Protein AF-A0AA36IMS5-F1 (afdb_monomer_lite)

Structure (mmCIF, N/CA/C/O backbone):
data_AF-A0AA36IMS5-F1
#
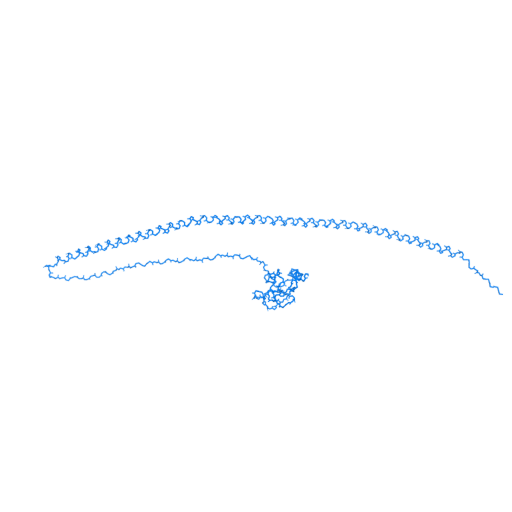_entry.id   AF-A0AA36IMS5-F1
#
loop_
_atom_site.group_PDB
_atom_site.id
_atom_site.type_symbol
_atom_site.label_atom_id
_atom_site.label_alt_id
_atom_site.label_comp_id
_atom_site.label_asym_id
_atom_site.label_entity_id
_atom_site.label_seq_id
_atom_site.pdbx_PDB_ins_code
_atom_site.Cartn_x
_atom_site.Cartn_y
_atom_site.Cartn_z
_atom_site.occupancy
_atom_site.B_iso_or_equiv
_atom_site.auth_seq_id
_atom_site.auth_comp_id
_atom_site.auth_asym_id
_atom_site.auth_atom_id
_atom_site.pdbx_PDB_model_num
ATOM 1 N N . MET A 1 1 ? 48.377 8.677 -103.013 1.00 45.38 1 MET A N 1
ATOM 2 C CA . MET A 1 1 ? 47.674 8.894 -101.730 1.00 45.38 1 MET A CA 1
ATOM 3 C C . MET A 1 1 ? 48.263 7.929 -100.717 1.00 45.38 1 MET A C 1
ATOM 5 O O . MET A 1 1 ? 48.025 6.738 -100.838 1.00 45.38 1 MET A O 1
ATOM 9 N N . VAL A 1 2 ? 49.101 8.415 -99.800 1.00 41.41 2 VAL A N 1
ATOM 10 C CA . VAL A 1 2 ? 49.735 7.596 -98.754 1.00 41.41 2 VAL A CA 1
ATOM 11 C C . VAL A 1 2 ? 49.083 7.984 -97.433 1.00 41.41 2 VAL A C 1
ATOM 13 O O . VAL A 1 2 ? 49.212 9.126 -96.998 1.00 41.41 2 VAL A O 1
ATOM 16 N N . TRP A 1 3 ? 48.330 7.063 -96.837 1.00 53.56 3 TRP A N 1
ATOM 17 C CA . TRP A 1 3 ? 47.729 7.241 -95.518 1.00 53.56 3 TRP A CA 1
ATOM 18 C C . TRP A 1 3 ? 48.786 6.901 -94.468 1.00 53.56 3 TRP A C 1
ATOM 20 O O . TRP A 1 3 ? 49.112 5.737 -94.247 1.00 53.56 3 TRP A O 1
ATOM 30 N N . ALA A 1 4 ? 49.365 7.929 -93.849 1.00 53.00 4 ALA A N 1
ATOM 31 C CA . ALA A 1 4 ? 50.242 7.764 -92.700 1.00 53.00 4 ALA A CA 1
ATOM 32 C C . ALA A 1 4 ? 49.389 7.379 -91.481 1.00 53.00 4 ALA A C 1
ATOM 34 O O . ALA A 1 4 ? 48.813 8.236 -90.812 1.00 53.00 4 ALA A O 1
ATOM 35 N N . HIS A 1 5 ? 49.291 6.080 -91.200 1.00 56.28 5 HIS A N 1
ATOM 36 C CA . HIS A 1 5 ? 48.736 5.590 -89.943 1.00 56.28 5 HIS A CA 1
ATOM 37 C C . HIS A 1 5 ? 49.689 5.966 -88.805 1.00 56.28 5 HIS A C 1
ATOM 39 O O . HIS A 1 5 ? 50.688 5.298 -88.545 1.00 56.28 5 HIS A O 1
ATOM 45 N N . ARG A 1 6 ? 49.387 7.079 -88.135 1.00 60.81 6 ARG A N 1
ATOM 46 C CA . ARG A 1 6 ? 49.999 7.450 -86.862 1.00 60.81 6 ARG A CA 1
ATOM 47 C C . ARG A 1 6 ? 49.493 6.457 -85.813 1.00 60.81 6 ARG A C 1
ATOM 49 O O . ARG A 1 6 ? 48.388 6.615 -85.306 1.00 60.81 6 ARG A O 1
ATOM 56 N N . VAL A 1 7 ? 50.279 5.419 -85.536 1.00 61.88 7 VAL A N 1
ATOM 57 C CA . VAL A 1 7 ? 50.055 4.520 -84.397 1.00 61.88 7 VAL A CA 1
ATOM 58 C C . VAL A 1 7 ? 50.138 5.381 -83.129 1.00 61.88 7 VAL A C 1
ATOM 60 O O . VAL A 1 7 ? 51.176 6.014 -82.913 1.00 61.88 7 VAL A O 1
ATOM 63 N N . PRO A 1 8 ? 49.064 5.492 -82.327 1.00 60.41 8 PRO A N 1
ATOM 64 C CA . PRO A 1 8 ? 49.140 6.153 -81.032 1.00 60.41 8 PRO A CA 1
ATOM 65 C C . PRO A 1 8 ? 50.201 5.433 -80.199 1.00 60.41 8 PRO A C 1
ATOM 67 O O . PRO A 1 8 ? 50.172 4.207 -80.104 1.00 60.41 8 PRO A O 1
ATOM 70 N N . ARG A 1 9 ? 51.163 6.172 -79.636 1.00 57.53 9 ARG A N 1
ATOM 71 C CA . ARG A 1 9 ? 52.108 5.610 -78.665 1.00 57.53 9 ARG A CA 1
ATOM 72 C C . ARG A 1 9 ? 51.292 5.119 -77.469 1.00 57.53 9 ARG A C 1
ATOM 74 O O . ARG A 1 9 ? 50.772 5.933 -76.716 1.00 57.53 9 ARG A O 1
ATOM 81 N N . ALA A 1 10 ? 51.129 3.804 -77.358 1.00 61.62 10 ALA A N 1
ATOM 82 C CA . ALA A 1 10 ? 50.339 3.167 -76.308 1.00 61.62 10 ALA A CA 1
ATOM 83 C C . ALA A 1 10 ? 50.952 3.363 -74.906 1.00 61.62 10 ALA A C 1
ATOM 85 O O . ALA A 1 10 ? 50.230 3.298 -73.918 1.00 61.62 10 ALA A O 1
ATOM 86 N N . ASP A 1 11 ? 52.243 3.695 -74.826 1.00 61.03 11 ASP A N 1
ATOM 87 C CA . ASP A 1 11 ? 52.987 3.708 -73.564 1.00 61.03 11 ASP A CA 1
ATOM 88 C C . ASP A 1 11 ? 52.652 4.888 -72.623 1.00 61.03 11 ASP A C 1
ATOM 90 O O . ASP A 1 11 ? 52.834 4.767 -71.419 1.00 61.03 11 ASP A O 1
ATOM 94 N N . GLU A 1 12 ? 52.101 6.014 -73.100 1.00 64.12 12 GLU A N 1
ATOM 95 C CA . GLU A 1 12 ? 51.786 7.167 -72.219 1.00 64.12 12 GLU A CA 1
ATOM 96 C C . GLU A 1 12 ? 50.437 7.029 -71.472 1.00 64.12 12 GLU A C 1
ATOM 98 O O . GLU A 1 12 ? 50.182 7.725 -70.484 1.00 64.12 12 GLU A O 1
ATOM 103 N N . SER A 1 13 ? 49.553 6.126 -71.911 1.00 78.31 13 SER A N 1
ATOM 104 C CA . SER A 1 13 ? 48.224 5.948 -71.300 1.00 7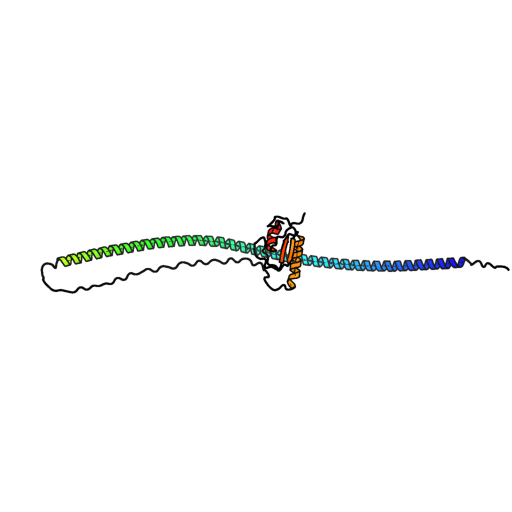8.31 13 SER A CA 1
ATOM 105 C C . SER A 1 13 ? 48.243 5.057 -70.056 1.00 78.31 13 SER A C 1
ATOM 107 O O . SER A 1 13 ? 47.358 5.181 -69.206 1.00 78.31 13 SER A O 1
ATOM 109 N N . ASP A 1 14 ? 49.216 4.156 -69.944 1.00 85.12 14 ASP A N 1
ATOM 110 C CA . ASP A 1 14 ? 49.266 3.189 -68.847 1.00 85.12 14 ASP A CA 1
ATOM 111 C C . ASP A 1 14 ? 49.891 3.795 -67.582 1.00 85.12 14 ASP A C 1
ATOM 113 O O . ASP A 1 14 ? 49.371 3.581 -66.483 1.00 85.12 14 ASP A O 1
ATOM 117 N N . ASP A 1 15 ? 50.901 4.660 -67.724 1.00 88.38 15 ASP A N 1
ATOM 118 C CA . ASP A 1 15 ? 51.523 5.374 -66.597 1.00 88.38 15 ASP A CA 1
ATOM 119 C C . ASP A 1 15 ? 50.547 6.334 -65.902 1.00 88.38 15 ASP A C 1
ATO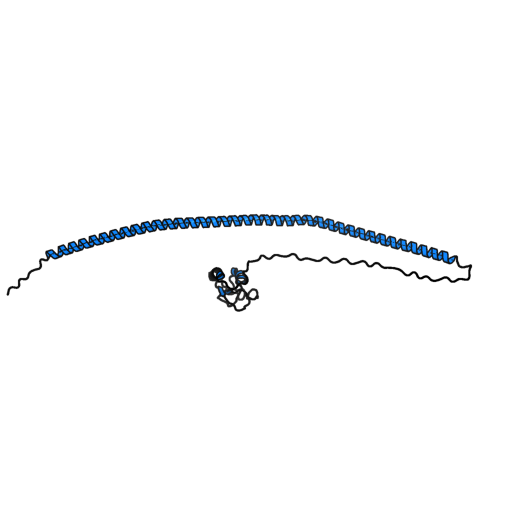M 121 O O . ASP A 1 15 ? 50.473 6.401 -64.671 1.00 88.38 15 ASP A O 1
ATOM 125 N N . THR A 1 16 ? 49.732 7.053 -66.680 1.00 89.94 16 THR A N 1
ATOM 126 C CA . THR A 1 16 ? 48.711 7.962 -66.133 1.00 89.94 16 THR A CA 1
ATOM 127 C C . THR A 1 16 ? 47.606 7.200 -65.402 1.00 89.94 16 THR A C 1
ATOM 129 O O . THR A 1 16 ? 47.167 7.619 -64.327 1.00 89.94 16 THR A O 1
ATOM 132 N N . ARG A 1 17 ? 47.199 6.037 -65.926 1.00 92.19 17 ARG A N 1
ATOM 133 C CA . ARG A 1 17 ? 46.219 5.154 -65.283 1.00 92.19 17 ARG A CA 1
ATOM 134 C C . ARG A 1 17 ? 46.760 4.549 -63.990 1.00 92.19 17 ARG A C 1
ATOM 136 O O . ARG A 1 17 ? 46.031 4.502 -62.999 1.00 92.19 17 ARG A O 1
ATOM 143 N N . PHE A 1 18 ? 48.019 4.114 -63.981 1.00 94.44 18 PHE A N 1
ATOM 144 C CA . PHE A 1 18 ? 48.670 3.598 -62.780 1.00 94.44 18 PHE A CA 1
ATOM 145 C C . PHE A 1 18 ? 48.787 4.680 -61.702 1.00 94.44 18 PHE A C 1
ATOM 147 O O . PHE A 1 18 ? 48.426 4.441 -60.548 1.00 94.44 18 PHE A O 1
ATOM 154 N N . HIS A 1 19 ? 49.198 5.897 -62.073 1.00 94.81 19 HIS A N 1
ATOM 155 C CA . HIS A 1 19 ? 49.284 7.000 -61.121 1.00 94.81 19 HIS A CA 1
ATOM 156 C C . HIS A 1 19 ? 47.913 7.357 -60.527 1.00 94.81 19 HIS A C 1
ATOM 158 O O . HIS A 1 19 ? 47.805 7.519 -59.308 1.00 94.81 19 HIS A O 1
ATOM 164 N N . ALA A 1 20 ? 46.862 7.420 -61.351 1.00 95.62 20 ALA A N 1
ATOM 165 C CA . ALA A 1 20 ? 45.499 7.672 -60.886 1.00 95.62 20 ALA A CA 1
ATOM 166 C C . ALA A 1 20 ? 44.995 6.570 -59.936 1.00 95.62 20 ALA A C 1
ATOM 168 O O . ALA A 1 20 ? 44.395 6.871 -58.904 1.00 95.62 20 ALA A O 1
ATOM 169 N N . ALA A 1 21 ? 45.283 5.298 -60.237 1.00 96.44 21 ALA A N 1
ATOM 170 C CA . ALA A 1 21 ? 44.950 4.182 -59.354 1.00 96.44 21 ALA A CA 1
ATOM 171 C C . ALA A 1 21 ? 45.703 4.263 -58.013 1.00 96.44 21 ALA A C 1
ATOM 173 O O . ALA A 1 21 ? 45.102 4.055 -56.960 1.00 96.44 21 ALA A O 1
ATOM 174 N N . SER A 1 22 ? 46.990 4.629 -58.032 1.00 97.12 22 SER A N 1
ATOM 175 C CA . SER A 1 22 ? 47.784 4.832 -56.813 1.00 97.12 22 SER A CA 1
ATOM 176 C C . SER A 1 22 ? 47.221 5.964 -55.950 1.00 97.12 22 SER A C 1
ATOM 178 O O . SER A 1 22 ? 47.052 5.790 -54.746 1.00 97.12 22 SER A O 1
ATOM 180 N N . GLN A 1 23 ? 46.862 7.100 -56.557 1.00 97.62 23 GLN A N 1
ATOM 181 C CA . GLN A 1 23 ? 46.240 8.220 -55.842 1.00 97.62 23 GLN A CA 1
ATOM 182 C C . GLN A 1 23 ? 44.886 7.833 -55.235 1.00 97.62 23 GLN A C 1
ATOM 184 O O . GLN A 1 23 ? 44.593 8.210 -54.103 1.00 97.62 23 GLN A O 1
ATOM 189 N N . HIS A 1 24 ? 44.071 7.056 -55.957 1.00 97.25 24 HIS A N 1
ATOM 190 C CA . HIS A 1 24 ? 42.798 6.561 -55.437 1.00 97.25 24 HIS A CA 1
ATOM 191 C C . HIS A 1 24 ? 42.998 5.667 -54.208 1.00 97.25 24 HIS A C 1
ATOM 193 O O . HIS A 1 24 ? 42.316 5.856 -53.206 1.00 97.25 24 HIS A O 1
ATOM 199 N N . LEU A 1 25 ? 43.953 4.731 -54.250 1.00 98.00 25 LEU A N 1
ATOM 200 C CA . LEU A 1 25 ? 44.263 3.862 -53.110 1.00 98.00 25 LEU A CA 1
ATOM 201 C C . LEU A 1 25 ? 44.803 4.646 -51.906 1.00 98.00 25 LEU A C 1
ATOM 203 O O . LEU A 1 25 ? 44.473 4.329 -50.764 1.00 98.00 25 LEU A O 1
ATOM 207 N N . GLU A 1 26 ? 45.616 5.678 -52.134 1.00 98.12 26 GLU A N 1
ATOM 208 C CA . GLU A 1 26 ? 46.099 6.559 -51.064 1.00 98.12 26 GLU A CA 1
ATOM 209 C C . GLU A 1 26 ? 44.968 7.369 -50.424 1.00 98.12 26 GLU A C 1
ATOM 211 O O . GLU A 1 26 ? 44.910 7.492 -49.197 1.00 98.12 26 GLU A O 1
ATOM 216 N N . GLU A 1 27 ? 44.052 7.895 -51.235 1.00 98.25 27 GLU A N 1
ATOM 217 C CA . GLU A 1 27 ? 42.874 8.618 -50.760 1.00 98.25 27 GLU A CA 1
ATOM 218 C C . GLU A 1 27 ? 41.908 7.688 -50.015 1.00 98.25 27 GLU A C 1
ATOM 220 O O . GLU A 1 27 ? 41.426 8.029 -48.936 1.00 98.25 27 GLU A O 1
ATOM 225 N N . GLU A 1 28 ? 41.675 6.479 -50.522 1.00 98.06 28 GLU A N 1
ATOM 226 C CA . GLU A 1 28 ? 40.864 5.464 -49.850 1.00 98.06 28 GLU A CA 1
ATOM 227 C C . GLU A 1 28 ? 41.483 5.055 -48.508 1.00 98.06 28 GLU A C 1
ATOM 229 O O . GLU A 1 28 ? 40.803 5.049 -47.481 1.00 98.06 28 GLU A O 1
ATOM 234 N N . ARG A 1 29 ? 42.802 4.829 -48.468 1.00 98.38 29 ARG A N 1
ATOM 235 C CA . ARG A 1 29 ? 43.535 4.589 -47.219 1.00 98.38 29 ARG A CA 1
ATOM 236 C C . ARG A 1 29 ? 43.377 5.754 -46.242 1.00 98.38 29 ARG A C 1
ATOM 238 O O . ARG A 1 29 ? 43.194 5.517 -45.049 1.00 98.38 29 ARG A O 1
ATOM 245 N N . ARG A 1 30 ? 43.440 7.003 -46.717 1.00 98.56 30 ARG A N 1
ATOM 246 C CA . ARG A 1 30 ? 43.241 8.196 -45.880 1.00 98.56 30 ARG A CA 1
ATOM 247 C C . ARG A 1 30 ? 41.834 8.225 -45.283 1.00 98.56 30 ARG A C 1
ATOM 249 O O . ARG A 1 30 ? 41.709 8.449 -44.083 1.00 98.56 30 ARG A O 1
ATOM 256 N N . ARG A 1 31 ? 40.800 7.946 -46.081 1.00 98.44 31 ARG A N 1
ATOM 257 C CA . ARG A 1 31 ? 39.406 7.869 -45.611 1.00 98.44 31 ARG A CA 1
ATOM 258 C C . ARG A 1 31 ? 39.227 6.791 -44.551 1.00 98.44 31 ARG A C 1
ATOM 260 O O . ARG A 1 31 ? 38.706 7.079 -43.482 1.00 98.44 31 ARG A O 1
ATOM 267 N N . LEU A 1 32 ? 39.757 5.591 -44.793 1.00 98.25 32 LEU A N 1
ATOM 268 C CA . LEU A 1 32 ? 39.680 4.490 -43.832 1.00 98.25 32 LEU A CA 1
ATOM 269 C C . LEU A 1 32 ? 40.376 4.814 -42.503 1.00 98.25 32 LEU A C 1
ATOM 271 O O . LEU A 1 32 ? 39.885 4.415 -41.450 1.00 98.25 32 LEU A O 1
ATOM 275 N N . LEU A 1 33 ? 41.495 5.547 -42.524 1.00 98.44 33 LEU A N 1
ATOM 276 C CA . LEU A 1 33 ? 42.166 5.994 -41.299 1.00 98.44 33 LEU A CA 1
ATOM 277 C C . LEU A 1 33 ? 41.333 7.021 -40.522 1.00 98.44 33 LEU A C 1
ATOM 279 O O . LEU A 1 33 ? 41.241 6.915 -39.299 1.00 98.44 33 LEU A O 1
ATOM 283 N N . VAL A 1 34 ? 40.708 7.979 -41.213 1.00 98.38 34 VAL A N 1
ATOM 284 C CA . VAL A 1 34 ? 39.803 8.959 -40.588 1.00 98.38 34 VAL A CA 1
ATOM 285 C C . VAL A 1 34 ? 38.592 8.256 -39.976 1.00 98.38 34 VAL A C 1
ATOM 287 O O . VAL A 1 34 ? 38.274 8.502 -38.815 1.00 98.38 34 VAL A O 1
ATOM 290 N N . ASP A 1 35 ? 37.972 7.327 -40.702 1.00 98.25 35 ASP A N 1
ATOM 291 C CA . ASP A 1 35 ? 36.827 6.557 -40.212 1.00 98.25 35 ASP A CA 1
ATOM 292 C C . ASP A 1 35 ? 37.203 5.674 -39.016 1.00 98.25 35 ASP A C 1
ATOM 294 O O . ASP A 1 35 ? 36.449 5.579 -38.046 1.00 98.25 35 ASP A O 1
ATOM 298 N N . ALA A 1 36 ? 38.378 5.036 -39.048 1.00 98.25 36 ALA A N 1
ATOM 299 C CA . ALA A 1 36 ? 38.880 4.245 -37.928 1.00 98.25 36 ALA A CA 1
ATOM 300 C C . ALA A 1 36 ? 39.110 5.114 -36.682 1.00 98.25 36 ALA A C 1
ATOM 302 O O . ALA A 1 36 ? 38.724 4.724 -35.580 1.00 98.25 36 ALA A O 1
ATOM 303 N N . GLN A 1 37 ? 39.682 6.308 -36.853 1.00 98.62 37 GLN A N 1
ATOM 304 C CA . GLN A 1 37 ? 39.883 7.258 -35.762 1.00 98.62 37 GLN A CA 1
ATOM 305 C C . GLN A 1 37 ? 38.550 7.783 -35.209 1.00 98.62 37 GLN A C 1
ATOM 307 O O . GLN A 1 37 ? 38.387 7.854 -33.991 1.00 98.62 37 GLN A O 1
ATOM 312 N N . ALA A 1 38 ? 37.585 8.106 -36.074 1.00 98.44 38 ALA A N 1
ATOM 313 C CA . ALA A 1 38 ? 36.252 8.542 -35.665 1.00 98.44 38 ALA A CA 1
ATOM 314 C C . ALA A 1 38 ? 35.537 7.457 -34.844 1.00 98.44 38 ALA A C 1
ATOM 316 O O . ALA A 1 38 ? 35.032 7.737 -33.759 1.00 98.44 38 ALA A O 1
ATOM 317 N N . LYS A 1 39 ? 35.591 6.196 -35.294 1.00 98.25 39 LYS A N 1
ATOM 318 C CA . LYS A 1 39 ? 35.047 5.049 -34.548 1.00 98.25 39 LYS A CA 1
ATOM 319 C C . LYS A 1 39 ? 35.743 4.840 -33.206 1.00 98.25 39 LYS A C 1
ATOM 321 O O . LYS A 1 39 ? 35.084 4.537 -32.217 1.00 98.25 39 LYS A O 1
ATOM 326 N N . GLN A 1 40 ? 37.062 5.025 -33.141 1.00 98.56 40 GLN A N 1
ATOM 327 C CA . GLN A 1 40 ? 37.799 4.939 -31.879 1.00 98.56 40 GLN A CA 1
ATOM 328 C C . GLN A 1 40 ? 37.364 6.040 -30.895 1.00 98.56 40 GLN A C 1
ATOM 330 O O . GLN A 1 40 ? 37.204 5.782 -29.701 1.00 98.56 40 GLN A O 1
ATOM 335 N N . GLN A 1 41 ? 37.132 7.262 -31.381 1.00 98.56 41 GLN A N 1
ATOM 336 C CA . GLN A 1 41 ? 36.619 8.361 -30.559 1.00 98.56 41 GLN A CA 1
ATOM 337 C C . GLN A 1 41 ? 35.196 8.083 -30.070 1.00 98.56 41 GLN A C 1
ATOM 339 O O . GLN A 1 41 ? 34.925 8.234 -28.882 1.00 98.56 41 GLN A O 1
ATOM 344 N N . GLU A 1 42 ? 34.314 7.599 -30.943 1.00 98.31 42 GLU A N 1
ATOM 345 C CA . GLU A 1 42 ? 32.965 7.181 -30.561 1.00 98.31 42 GLU A CA 1
ATOM 346 C C . GLU A 1 42 ? 32.996 6.072 -29.500 1.00 98.31 42 GLU A C 1
ATOM 348 O O . GLU A 1 42 ? 32.314 6.173 -28.481 1.00 98.31 42 GLU A O 1
ATOM 353 N N . GLN A 1 43 ? 33.855 5.062 -29.668 1.00 98.25 43 GLN A N 1
ATOM 354 C CA . GLN A 1 43 ? 34.011 3.987 -28.691 1.00 98.25 43 GLN A CA 1
ATOM 355 C C . GLN A 1 43 ? 34.436 4.528 -27.319 1.00 98.25 43 GLN A C 1
ATOM 357 O O . GLN A 1 43 ? 33.835 4.181 -26.303 1.00 98.25 43 GLN A O 1
ATOM 362 N N . THR A 1 44 ? 35.439 5.409 -27.274 1.00 98.38 44 THR A N 1
ATOM 363 C CA . THR A 1 44 ? 35.886 6.019 -26.009 1.00 98.38 44 THR A CA 1
ATOM 364 C C . THR A 1 44 ? 34.812 6.900 -25.368 1.00 98.38 44 THR A C 1
ATOM 366 O O . THR A 1 44 ? 34.656 6.875 -24.146 1.00 98.38 44 THR A O 1
ATOM 369 N N . ALA A 1 45 ? 34.020 7.623 -26.165 1.00 98.44 45 ALA A N 1
ATOM 370 C CA . ALA A 1 45 ? 32.878 8.391 -25.674 1.00 98.44 45 ALA A CA 1
ATOM 371 C C . ALA A 1 45 ? 31.795 7.481 -25.066 1.00 98.44 45 ALA A C 1
ATOM 373 O O . ALA A 1 45 ? 31.332 7.730 -23.950 1.00 98.44 45 ALA A O 1
ATOM 374 N N . LEU A 1 46 ? 31.446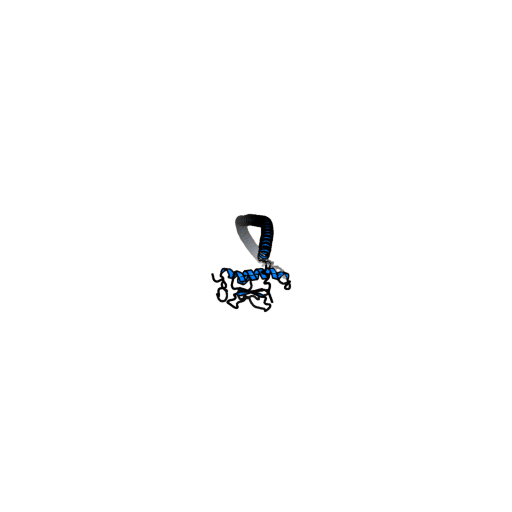 6.385 -25.747 1.00 98.44 46 LEU A N 1
ATOM 375 C CA . LEU A 1 46 ? 30.488 5.397 -25.247 1.00 98.44 46 LEU A CA 1
ATOM 376 C C . LEU A 1 46 ? 30.987 4.710 -23.969 1.00 98.44 46 LEU A C 1
ATOM 378 O O . LEU A 1 46 ? 30.209 4.499 -23.042 1.00 98.44 46 LEU A O 1
ATOM 382 N N . GLU A 1 47 ? 32.281 4.402 -23.865 1.00 98.44 47 GLU A N 1
ATOM 383 C CA . GLU A 1 47 ? 32.866 3.829 -22.648 1.00 98.44 47 GLU A CA 1
ATOM 384 C C . GLU A 1 47 ? 32.747 4.768 -21.439 1.00 98.44 47 GLU A C 1
ATOM 386 O O . GLU A 1 47 ? 32.492 4.311 -20.319 1.00 98.44 47 GLU A O 1
ATOM 391 N N . VAL A 1 48 ? 32.916 6.078 -21.646 1.00 98.56 48 VAL A N 1
ATOM 392 C CA . VAL A 1 48 ? 32.709 7.090 -20.600 1.00 98.56 48 VAL A CA 1
ATOM 393 C C . VAL A 1 48 ? 31.236 7.155 -20.198 1.00 98.56 48 VAL A C 1
ATOM 395 O O . VAL A 1 48 ? 30.934 7.130 -19.003 1.00 98.56 48 VAL A O 1
ATOM 398 N N . GLU A 1 49 ? 30.322 7.164 -21.165 1.00 98.19 49 GLU A N 1
ATOM 399 C CA . GLU A 1 49 ? 28.884 7.237 -20.895 1.00 98.19 49 GLU A CA 1
ATOM 400 C C . GLU A 1 49 ? 28.366 5.984 -20.172 1.00 98.19 49 GLU A C 1
ATOM 402 O O . GLU A 1 49 ? 27.651 6.085 -19.176 1.00 98.19 49 GLU A O 1
ATOM 407 N N . VAL A 1 50 ? 28.817 4.790 -20.568 1.00 98.31 50 VAL A N 1
ATOM 408 C CA . VAL A 1 50 ? 28.501 3.536 -19.863 1.00 98.31 50 VAL A CA 1
ATOM 409 C C . VAL A 1 50 ? 29.004 3.575 -18.419 1.00 98.31 50 VAL A C 1
ATOM 411 O O . VAL A 1 50 ? 28.298 3.140 -17.507 1.00 98.31 50 VAL A O 1
ATOM 414 N N . LYS A 1 51 ? 30.208 4.106 -18.170 1.00 98.44 51 LYS A N 1
ATOM 415 C CA . LYS A 1 51 ? 30.722 4.282 -16.801 1.00 98.44 51 LYS A CA 1
ATOM 416 C C . LYS A 1 51 ? 29.865 5.265 -15.998 1.00 98.44 51 LYS A C 1
ATOM 418 O O . LYS A 1 51 ? 29.588 4.993 -14.830 1.00 98.44 51 LYS A O 1
ATOM 423 N N . ARG A 1 52 ? 29.424 6.368 -16.611 1.00 98.75 52 ARG A N 1
ATOM 424 C CA . ARG A 1 52 ? 28.539 7.363 -15.988 1.00 98.75 52 ARG A CA 1
ATOM 425 C C . ARG A 1 52 ? 27.200 6.740 -15.587 1.00 98.75 52 ARG A C 1
ATOM 427 O O . ARG A 1 52 ? 26.832 6.813 -14.418 1.00 98.75 52 ARG A O 1
ATOM 434 N N . LEU A 1 53 ? 26.534 6.058 -16.519 1.00 98.06 53 LEU A N 1
ATOM 435 C CA . LEU A 1 53 ? 25.246 5.395 -16.292 1.00 98.06 53 LEU A CA 1
ATOM 436 C C . LEU A 1 53 ? 25.335 4.294 -15.230 1.00 98.06 53 LEU A C 1
ATOM 438 O O . LEU A 1 53 ? 24.446 4.168 -14.394 1.00 98.06 53 LEU A O 1
ATOM 442 N N . ARG A 1 54 ? 26.429 3.522 -15.199 1.00 98.12 54 ARG A N 1
ATOM 443 C CA . ARG A 1 54 ? 26.661 2.533 -14.131 1.00 98.12 54 ARG A CA 1
ATOM 444 C C . ARG A 1 54 ? 26.749 3.183 -12.751 1.00 98.12 54 ARG A C 1
ATOM 446 O O . ARG A 1 54 ? 26.180 2.652 -11.805 1.00 98.12 54 ARG A O 1
ATOM 453 N N . LYS A 1 55 ? 27.438 4.323 -12.634 1.00 98.44 55 LYS A N 1
ATOM 454 C CA . LYS A 1 55 ? 27.537 5.069 -11.371 1.00 98.44 55 LYS A CA 1
ATOM 455 C C . LYS A 1 55 ? 26.179 5.628 -10.937 1.00 98.44 55 LYS A C 1
ATOM 457 O O . LYS A 1 55 ? 25.863 5.595 -9.754 1.00 98.44 55 LYS A O 1
ATOM 462 N N . GLU A 1 56 ? 25.388 6.119 -11.885 1.00 98.31 56 GLU A N 1
ATOM 463 C CA . GLU A 1 56 ? 24.036 6.625 -11.633 1.00 98.31 56 GLU A CA 1
ATOM 464 C C . GLU A 1 56 ? 23.083 5.513 -11.171 1.00 98.31 56 GLU A C 1
ATOM 466 O O . GLU A 1 56 ? 22.399 5.674 -10.162 1.00 98.31 56 GLU A O 1
ATOM 471 N N . LEU A 1 57 ? 23.116 4.349 -11.827 1.00 97.69 57 LEU A N 1
ATOM 472 C CA . LEU A 1 57 ? 22.359 3.169 -11.400 1.00 97.69 57 LEU A CA 1
ATOM 473 C C . LEU A 1 57 ? 22.761 2.694 -10.002 1.00 97.69 57 LEU A C 1
ATOM 475 O O . LEU A 1 57 ? 21.894 2.321 -9.217 1.00 97.69 57 LEU A O 1
ATOM 479 N N . GLU A 1 58 ? 24.055 2.701 -9.678 1.00 98.56 58 GLU A N 1
ATOM 480 C CA . GLU A 1 58 ? 24.523 2.329 -8.341 1.00 98.56 58 GLU A CA 1
ATOM 481 C C . GLU A 1 58 ? 24.015 3.309 -7.276 1.00 98.56 58 GLU A C 1
ATOM 483 O O . GLU A 1 58 ? 23.543 2.882 -6.224 1.00 98.56 58 GLU A O 1
ATOM 488 N N . LEU A 1 59 ? 24.025 4.614 -7.571 1.00 98.56 59 LEU A N 1
ATOM 489 C CA . LEU A 1 59 ? 23.487 5.634 -6.672 1.00 98.56 59 LEU A CA 1
ATOM 490 C C . LEU A 1 59 ? 21.983 5.431 -6.430 1.00 98.56 59 LEU A C 1
ATOM 492 O O . LEU A 1 59 ? 21.564 5.342 -5.278 1.00 98.56 59 LEU A O 1
ATOM 496 N N . GLN A 1 60 ? 21.185 5.269 -7.488 1.00 97.81 60 GLN A N 1
ATOM 497 C CA . GLN A 1 60 ? 19.740 5.032 -7.366 1.00 97.81 60 GLN A CA 1
ATOM 498 C C . GLN A 1 60 ? 19.420 3.732 -6.617 1.00 97.81 60 GLN A C 1
ATOM 500 O O . GLN A 1 60 ? 18.500 3.688 -5.797 1.00 97.81 60 GLN A O 1
ATOM 505 N N . ARG A 1 61 ? 20.196 2.667 -6.859 1.00 98.00 61 ARG A N 1
ATOM 506 C CA . ARG A 1 61 ? 20.086 1.413 -6.100 1.00 98.00 61 ARG A CA 1
ATOM 507 C C . ARG A 1 61 ? 20.401 1.631 -4.626 1.00 98.00 61 ARG A C 1
ATOM 509 O O . ARG A 1 61 ? 19.664 1.129 -3.782 1.00 98.00 61 ARG A O 1
ATOM 516 N N . SER A 1 62 ? 21.457 2.381 -4.310 1.00 98.56 62 SER A N 1
ATOM 517 C CA . SER A 1 62 ? 21.819 2.691 -2.925 1.00 98.56 62 SER A CA 1
ATOM 518 C C . SER A 1 62 ? 20.727 3.498 -2.213 1.00 98.56 62 SER A C 1
ATOM 520 O O . SER A 1 62 ? 20.324 3.118 -1.118 1.00 98.56 62 SER A O 1
ATOM 522 N N . GLU A 1 63 ? 20.148 4.506 -2.871 1.00 98.50 63 GLU A N 1
ATOM 523 C CA . GLU A 1 63 ? 19.049 5.315 -2.334 1.00 98.50 63 GLU A CA 1
ATOM 524 C C . GLU A 1 63 ? 17.782 4.476 -2.107 1.00 98.50 63 GLU A C 1
ATOM 526 O O . GLU A 1 63 ? 17.190 4.508 -1.029 1.00 98.50 63 GLU A O 1
ATOM 531 N N . THR A 1 64 ? 17.406 3.643 -3.081 1.00 96.56 64 THR A N 1
ATOM 532 C CA . THR A 1 64 ? 16.257 2.728 -2.954 1.00 96.56 64 THR A CA 1
ATOM 533 C C . THR A 1 64 ? 16.462 1.733 -1.806 1.00 96.56 64 THR A C 1
ATOM 535 O O . THR A 1 64 ? 15.533 1.443 -1.045 1.00 96.56 64 THR A O 1
ATOM 538 N N . ASN A 1 65 ? 17.686 1.223 -1.637 1.00 98.00 65 ASN A N 1
ATOM 539 C CA . ASN A 1 65 ? 18.037 0.331 -0.533 1.00 98.00 65 ASN A CA 1
ATOM 540 C C . ASN A 1 65 ? 17.952 1.043 0.825 1.00 98.00 65 ASN A C 1
ATOM 542 O O . ASN A 1 65 ? 17.439 0.462 1.783 1.00 98.00 65 ASN A O 1
ATOM 546 N N . GLU A 1 66 ? 18.408 2.293 0.919 1.00 98.50 66 GLU A N 1
ATOM 547 C CA . GLU A 1 66 ? 18.289 3.103 2.135 1.00 98.50 66 GLU A CA 1
ATOM 548 C C . GLU A 1 66 ? 16.830 3.405 2.486 1.00 98.50 66 GLU A C 1
ATOM 550 O O . GLU A 1 66 ? 16.435 3.220 3.639 1.00 98.50 66 GLU A O 1
ATOM 555 N N . GLN A 1 67 ? 16.006 3.776 1.503 1.00 97.00 67 GLN A N 1
ATOM 556 C CA . GLN A 1 67 ? 14.565 3.977 1.690 1.00 97.00 67 GLN A CA 1
ATOM 557 C C . GLN A 1 67 ? 13.874 2.688 2.154 1.00 97.00 67 GLN A C 1
ATOM 559 O O . GLN A 1 67 ? 13.083 2.700 3.100 1.00 97.00 67 GLN A O 1
ATOM 564 N N . THR A 1 68 ? 14.219 1.554 1.542 1.00 95.69 68 THR A N 1
ATOM 565 C CA . THR A 1 68 ? 13.694 0.238 1.931 1.00 95.69 68 THR A CA 1
ATOM 566 C C . THR A 1 68 ? 14.091 -0.118 3.363 1.00 95.69 68 THR A C 1
ATOM 568 O O . THR A 1 68 ? 13.256 -0.594 4.136 1.00 95.69 68 THR A O 1
ATOM 571 N N . ARG A 1 69 ? 15.351 0.134 3.746 1.00 98.56 69 ARG A N 1
ATOM 572 C CA . ARG A 1 69 ? 15.837 -0.071 5.118 1.00 98.56 69 ARG A CA 1
ATOM 573 C C . ARG A 1 69 ? 15.069 0.804 6.109 1.00 98.56 69 ARG A C 1
ATOM 575 O O . ARG A 1 69 ? 14.574 0.284 7.103 1.00 98.56 69 ARG A O 1
ATOM 582 N N . PHE A 1 70 ? 14.906 2.090 5.808 1.00 98.56 70 PHE A N 1
ATOM 583 C CA . PHE A 1 70 ? 14.175 3.032 6.655 1.00 98.56 70 PHE A CA 1
ATOM 584 C C . PHE A 1 70 ? 12.716 2.606 6.884 1.00 98.56 70 PHE A C 1
ATOM 586 O O . PHE A 1 70 ? 12.239 2.574 8.020 1.00 98.56 70 PHE A O 1
ATOM 593 N N . LEU A 1 71 ? 12.000 2.226 5.821 1.00 97.06 71 LEU A N 1
ATOM 594 C CA . LEU A 1 71 ? 10.615 1.762 5.938 1.00 97.06 71 LEU A CA 1
ATOM 595 C C . LEU A 1 71 ? 10.511 0.462 6.745 1.00 97.06 71 LEU A C 1
ATOM 597 O O . LEU A 1 71 ? 9.580 0.312 7.539 1.00 97.06 71 LEU A O 1
ATOM 601 N N . ARG A 1 72 ? 11.476 -0.453 6.589 1.00 98.19 72 ARG A N 1
ATOM 602 C CA . ARG A 1 72 ? 11.554 -1.683 7.388 1.00 98.19 72 ARG A CA 1
ATOM 603 C C . ARG A 1 72 ? 11.725 -1.376 8.875 1.00 98.19 72 ARG A C 1
ATOM 605 O O . ARG A 1 72 ? 10.953 -1.887 9.681 1.00 98.19 72 ARG A O 1
ATOM 612 N N . GLU A 1 73 ? 12.669 -0.508 9.230 1.00 98.50 73 GLU A N 1
ATOM 613 C CA . GLU A 1 73 ? 12.905 -0.092 10.619 1.00 98.50 73 GLU A CA 1
ATOM 614 C C . GLU A 1 73 ? 11.665 0.579 11.230 1.00 98.50 73 GLU A C 1
ATOM 616 O O . GLU A 1 73 ? 11.298 0.285 12.370 1.00 98.50 73 GLU A O 1
ATOM 621 N N . ARG A 1 74 ? 10.960 1.423 10.460 1.00 98.38 74 ARG A N 1
ATOM 622 C CA . ARG A 1 74 ? 9.708 2.058 10.904 1.00 98.38 74 ARG A CA 1
ATOM 623 C C . ARG A 1 74 ? 8.606 1.034 11.179 1.00 98.38 74 ARG A C 1
ATOM 625 O O . ARG A 1 74 ? 7.923 1.140 12.194 1.00 98.38 74 ARG A O 1
ATOM 632 N N . LEU A 1 75 ? 8.443 0.036 10.308 1.00 97.25 75 LEU A N 1
ATOM 633 C CA . LEU A 1 75 ? 7.472 -1.045 10.510 1.00 97.25 75 LEU A CA 1
ATOM 634 C C . LEU A 1 75 ? 7.820 -1.904 11.731 1.00 97.25 75 LEU A C 1
ATOM 636 O O . LEU A 1 75 ? 6.935 -2.258 12.505 1.00 97.25 75 LEU A O 1
ATOM 640 N N . GLU A 1 76 ? 9.095 -2.228 11.935 1.00 98.19 76 GLU A N 1
ATOM 641 C CA . GLU A 1 76 ? 9.548 -2.963 13.122 1.00 98.19 76 GLU A CA 1
ATOM 642 C C . GLU A 1 76 ? 9.348 -2.162 14.412 1.00 98.19 76 GLU A C 1
ATOM 644 O O . GLU A 1 76 ? 9.005 -2.728 15.450 1.00 98.19 76 GLU A O 1
ATOM 649 N N . HIS A 1 77 ? 9.543 -0.844 14.367 1.00 98.44 77 HIS A N 1
ATOM 650 C CA . HIS A 1 77 ? 9.233 0.036 15.488 1.00 98.44 77 HIS A CA 1
ATOM 651 C C . HIS A 1 77 ? 7.734 0.023 15.809 1.00 98.44 77 HIS A C 1
ATOM 653 O O . HIS A 1 77 ? 7.373 -0.294 16.940 1.00 98.44 77 HIS A O 1
ATOM 659 N N . GLN A 1 78 ? 6.873 0.220 14.807 1.00 96.69 78 GLN A N 1
ATOM 660 C CA . GLN A 1 78 ? 5.417 0.166 14.979 1.00 96.69 78 GLN A CA 1
ATOM 661 C C . GLN A 1 78 ? 4.929 -1.199 15.481 1.00 96.69 78 GLN A C 1
ATOM 663 O O . GLN A 1 78 ? 4.030 -1.263 16.312 1.00 96.69 78 GLN A O 1
ATOM 668 N N . ARG A 1 79 ? 5.538 -2.306 15.034 1.00 97.31 79 ARG A N 1
ATOM 669 C CA . ARG A 1 79 ? 5.229 -3.649 15.554 1.00 97.31 79 ARG A CA 1
ATOM 670 C C . ARG A 1 79 ? 5.593 -3.798 17.030 1.00 97.31 79 ARG A C 1
ATOM 672 O O . ARG A 1 79 ? 4.827 -4.397 17.778 1.00 97.31 79 ARG A O 1
ATOM 679 N N . ARG A 1 80 ? 6.739 -3.258 17.459 1.00 98.50 80 ARG A N 1
ATOM 680 C CA . ARG A 1 80 ? 7.147 -3.268 18.875 1.00 98.50 80 ARG A CA 1
ATOM 681 C C . ARG A 1 80 ? 6.211 -2.428 19.741 1.00 98.50 80 ARG A C 1
ATOM 683 O O . ARG A 1 80 ? 5.846 -2.865 20.829 1.00 98.50 80 ARG A O 1
ATOM 690 N N . GLU A 1 81 ? 5.804 -1.259 19.257 1.00 98.00 81 GLU A N 1
ATOM 691 C CA . GLU A 1 81 ? 4.821 -0.410 19.939 1.00 98.00 81 GLU A CA 1
ATOM 692 C C . GLU A 1 81 ? 3.455 -1.098 20.022 1.00 98.00 81 GLU A C 1
ATOM 694 O O . GLU A 1 81 ? 2.880 -1.173 21.104 1.00 98.00 81 GLU A O 1
ATOM 699 N N . GLY A 1 82 ? 2.987 -1.695 18.921 1.00 94.00 82 GLY A N 1
ATOM 700 C CA . GLY A 1 82 ? 1.756 -2.485 18.886 1.00 94.00 82 GLY A CA 1
ATOM 701 C C . GLY A 1 82 ? 1.765 -3.632 19.898 1.00 94.00 82 GLY A C 1
ATOM 702 O O . GLY A 1 82 ? 0.844 -3.741 20.699 1.00 94.00 82 GLY A O 1
ATOM 703 N N . ALA A 1 83 ? 2.847 -4.416 19.953 1.00 97.94 83 ALA A N 1
ATOM 704 C CA . ALA A 1 83 ? 3.001 -5.495 20.931 1.00 97.94 83 ALA A CA 1
ATOM 705 C C . ALA A 1 83 ? 3.044 -4.987 22.385 1.00 97.94 83 ALA A C 1
ATOM 707 O O . ALA A 1 83 ? 2.558 -5.652 23.300 1.00 97.94 83 ALA A O 1
ATOM 708 N N . THR A 1 84 ? 3.612 -3.798 22.609 1.00 98.00 84 THR A N 1
ATOM 709 C CA . THR A 1 84 ? 3.637 -3.165 23.937 1.00 98.00 84 THR A CA 1
ATOM 710 C C . THR A 1 84 ? 2.226 -2.773 24.368 1.00 98.00 84 THR A C 1
ATOM 712 O O . THR A 1 84 ? 1.813 -3.103 25.477 1.00 98.00 84 THR A O 1
ATOM 715 N N . LEU A 1 85 ? 1.458 -2.145 23.475 1.00 97.81 85 LEU A N 1
ATOM 716 C CA . LEU A 1 85 ? 0.069 -1.766 23.734 1.00 97.81 85 LEU A CA 1
ATOM 717 C C . LEU A 1 85 ? -0.833 -2.989 23.936 1.00 97.81 85 LEU A C 1
ATOM 719 O O . LEU A 1 85 ? -1.652 -2.996 24.850 1.00 97.81 85 LEU A O 1
ATOM 723 N N . GLU A 1 86 ? -0.669 -4.046 23.138 1.00 96.50 86 GLU A N 1
ATOM 724 C CA . GLU A 1 86 ? -1.393 -5.311 23.329 1.00 96.50 86 GLU A CA 1
ATOM 725 C C . GLU A 1 86 ? -1.125 -5.910 24.715 1.00 96.50 86 GLU A C 1
ATOM 727 O O . GLU A 1 86 ? -2.059 -6.333 25.401 1.00 96.50 86 GLU A O 1
ATOM 732 N N . LEU A 1 87 ? 0.133 -5.888 25.168 1.00 97.12 87 LEU A N 1
ATOM 733 C CA . LEU A 1 87 ? 0.502 -6.340 26.507 1.00 97.12 87 LEU A CA 1
ATOM 734 C C . LEU A 1 87 ? -0.112 -5.454 27.604 1.00 97.12 87 LEU A C 1
ATOM 736 O O . LEU A 1 87 ? -0.566 -5.974 28.624 1.00 97.12 87 LEU A O 1
ATOM 740 N N . GLU A 1 88 ? -0.156 -4.134 27.411 1.00 96.38 88 GLU A N 1
ATOM 741 C CA . GLU A 1 88 ? -0.807 -3.203 28.340 1.00 96.38 88 GLU A CA 1
ATOM 742 C C . GLU A 1 88 ? -2.321 -3.427 28.422 1.00 96.38 88 GLU A C 1
ATOM 744 O O . GLU A 1 88 ? -2.872 -3.456 29.525 1.00 96.38 88 GLU A O 1
ATOM 749 N N . ILE A 1 89 ? -2.987 -3.656 27.287 1.00 95.06 89 ILE A N 1
ATOM 750 C CA . ILE A 1 89 ? -4.415 -3.994 27.229 1.00 95.06 89 ILE A CA 1
ATOM 751 C C . ILE A 1 89 ? -4.668 -5.312 27.961 1.00 95.06 89 ILE A C 1
ATOM 753 O O . ILE A 1 89 ? -5.565 -5.383 28.803 1.00 95.06 89 ILE A O 1
ATOM 757 N N . LEU A 1 90 ? -3.860 -6.342 27.693 1.00 94.25 90 LEU A N 1
ATOM 758 C CA . LEU A 1 90 ? -3.975 -7.634 28.366 1.00 94.25 90 LEU A CA 1
ATOM 759 C C . LEU A 1 90 ? -3.778 -7.487 29.883 1.00 94.25 90 LEU A C 1
ATOM 761 O O . LEU A 1 90 ? -4.560 -8.017 30.672 1.00 94.25 90 LEU A O 1
ATOM 765 N N . LYS A 1 91 ? -2.779 -6.704 30.306 1.00 93.50 91 LYS A N 1
ATOM 766 C CA . LYS A 1 91 ? -2.521 -6.402 31.720 1.00 93.50 91 LYS A CA 1
ATOM 767 C C . LYS A 1 91 ? -3.689 -5.657 32.369 1.00 93.50 91 LYS A C 1
ATOM 769 O O . LYS A 1 91 ? -4.042 -5.965 33.507 1.00 93.50 91 LYS A O 1
ATOM 774 N N . ALA A 1 92 ? -4.299 -4.704 31.665 1.00 89.81 92 ALA A N 1
ATOM 775 C CA . ALA A 1 92 ? -5.473 -3.988 32.148 1.00 89.81 92 ALA A CA 1
ATOM 776 C C . ALA A 1 92 ? -6.681 -4.924 32.303 1.00 89.81 92 ALA A C 1
ATOM 778 O O . ALA A 1 92 ? -7.367 -4.857 33.318 1.00 89.81 92 ALA A O 1
ATOM 779 N N . GLN A 1 93 ? -6.911 -5.842 31.359 1.00 88.06 93 GLN A N 1
ATOM 780 C CA . GLN A 1 93 ? -8.002 -6.819 31.449 1.00 88.06 93 GLN A CA 1
ATOM 781 C C . GLN A 1 93 ? -7.833 -7.771 32.641 1.00 88.06 93 GLN A C 1
ATOM 783 O O . GLN A 1 93 ? -8.792 -8.001 33.377 1.00 88.06 93 GLN A O 1
ATOM 788 N N . ILE A 1 94 ? -6.614 -8.262 32.884 1.00 86.44 94 ILE A N 1
ATOM 789 C CA . ILE A 1 94 ? -6.317 -9.116 34.043 1.00 86.44 94 ILE A CA 1
ATOM 790 C C . ILE A 1 94 ? -6.495 -8.325 35.351 1.00 86.44 94 ILE A C 1
ATOM 792 O O . ILE A 1 94 ? -7.181 -8.786 36.258 1.00 86.44 94 ILE A O 1
ATOM 796 N N . GLY A 1 95 ? -5.966 -7.098 35.430 1.00 75.62 95 GLY A N 1
ATOM 797 C CA . GLY A 1 95 ? -6.074 -6.258 36.632 1.00 75.62 95 GLY A CA 1
ATOM 798 C C . GLY A 1 95 ? -7.495 -5.773 36.959 1.00 75.62 95 GLY A C 1
ATOM 799 O O . GLY A 1 95 ? -7.791 -5.461 38.112 1.00 75.62 95 GLY A O 1
ATOM 800 N N . VAL A 1 96 ? -8.397 -5.715 35.974 1.00 68.88 96 VAL A N 1
ATOM 801 C CA . VAL A 1 96 ? -9.825 -5.425 36.200 1.00 68.88 96 VAL A CA 1
ATOM 802 C C . VAL A 1 96 ? -10.556 -6.640 36.785 1.00 68.88 96 VAL A C 1
ATOM 804 O O . VAL A 1 96 ? -11.511 -6.459 37.542 1.00 68.88 96 VAL A O 1
ATOM 807 N N . SER A 1 97 ? -10.095 -7.863 36.501 1.00 63.50 97 SER A N 1
ATOM 808 C CA . SER A 1 97 ? -10.695 -9.087 37.044 1.00 63.50 97 SER A CA 1
ATOM 809 C C . SER A 1 97 ? -10.564 -9.161 38.568 1.00 63.50 97 SER A C 1
ATOM 811 O O . SER A 1 97 ? -11.553 -9.431 39.248 1.00 63.50 97 SER A O 1
ATOM 813 N N . ASP A 1 98 ? -9.397 -8.818 39.118 1.00 66.56 98 ASP A N 1
ATOM 814 C CA . ASP A 1 98 ? -9.169 -8.867 40.571 1.00 66.56 98 ASP A CA 1
ATOM 815 C C . ASP A 1 98 ? -10.017 -7.830 41.325 1.00 66.56 98 ASP A C 1
ATOM 817 O O . ASP A 1 98 ? -10.577 -8.114 42.382 1.00 66.56 98 ASP A O 1
ATOM 821 N N . ARG A 1 99 ? -10.222 -6.640 40.742 1.00 68.00 99 ARG A N 1
ATOM 822 C CA . ARG A 1 99 ? -11.127 -5.624 41.317 1.00 68.00 99 ARG A CA 1
ATOM 823 C C . ARG A 1 99 ? -12.604 -6.016 41.220 1.00 68.00 99 ARG A C 1
ATOM 825 O O . ARG A 1 99 ? -13.429 -5.503 41.975 1.00 68.00 99 ARG A O 1
ATOM 832 N N . SER A 1 100 ? -12.956 -6.902 40.287 1.00 67.06 100 SER A N 1
ATOM 833 C CA . SER A 1 100 ? -14.324 -7.404 40.148 1.00 67.06 100 SER A CA 1
ATOM 834 C C . SER A 1 100 ? -14.681 -8.410 41.242 1.00 67.06 100 SER A C 1
ATOM 836 O O . SER A 1 100 ? -15.822 -8.397 41.696 1.00 67.06 100 SER A O 1
ATOM 838 N N . GLU A 1 101 ? -13.738 -9.245 41.683 1.00 74.44 101 GLU A N 1
ATOM 839 C CA . GLU A 1 101 ? -13.941 -10.189 42.795 1.00 74.44 101 GLU A CA 1
ATOM 840 C C . GLU A 1 101 ? -14.214 -9.450 44.111 1.00 74.44 101 GLU A C 1
ATOM 842 O O . GLU A 1 101 ? -15.271 -9.645 44.712 1.00 74.44 101 GLU A O 1
ATOM 847 N N . GLU A 1 102 ? -13.350 -8.502 44.486 1.00 76.25 102 GLU A N 1
ATOM 848 C CA . GLU A 1 102 ? -13.521 -7.702 45.709 1.00 76.25 102 GLU A CA 1
ATOM 849 C C . GLU A 1 102 ? -14.846 -6.912 45.685 1.00 76.25 102 GLU A C 1
ATOM 851 O O . GLU A 1 102 ? -15.587 -6.853 46.668 1.00 76.25 102 GLU A O 1
ATOM 856 N N . SER A 1 103 ? -15.229 -6.375 44.519 1.00 78.31 103 SER A N 1
ATOM 857 C CA . SER A 1 103 ? -16.511 -5.681 44.368 1.00 78.31 103 SER A CA 1
ATOM 858 C C . SER A 1 103 ? -17.727 -6.608 44.509 1.00 78.31 103 SER A C 1
ATOM 860 O O . SER A 1 103 ? -18.776 -6.142 44.963 1.00 78.31 103 SER A O 1
ATOM 862 N N . LYS A 1 104 ? -17.629 -7.889 44.127 1.00 82.75 104 LYS A N 1
ATOM 863 C CA . LYS A 1 104 ? -18.717 -8.868 44.301 1.00 82.75 104 LYS A CA 1
ATOM 864 C C . LYS A 1 104 ? -18.890 -9.249 45.766 1.00 82.75 104 LYS A C 1
ATOM 866 O O . LYS A 1 104 ? -20.031 -9.322 46.220 1.00 82.75 104 LYS A O 1
ATOM 871 N N . GLU A 1 105 ? -17.796 -9.444 46.498 1.00 86.31 105 GLU A N 1
ATOM 872 C CA . GLU A 1 105 ? -17.839 -9.750 47.932 1.00 86.31 105 GLU A CA 1
ATOM 873 C C . GLU A 1 105 ? -18.484 -8.609 48.723 1.00 86.31 105 GLU A C 1
ATOM 875 O O . GLU A 1 105 ? -19.448 -8.837 49.457 1.00 86.31 105 GLU A O 1
ATOM 880 N N . VAL A 1 106 ? -18.051 -7.365 48.485 1.00 86.69 106 VAL A N 1
ATOM 881 C CA . VAL A 1 106 ? -18.643 -6.181 49.130 1.00 86.69 106 VAL A CA 1
ATOM 882 C C . VAL A 1 106 ? -20.128 -6.048 48.786 1.00 86.69 106 VAL A C 1
ATOM 884 O O . VAL A 1 106 ? -20.948 -5.770 49.662 1.00 86.69 106 VAL A O 1
ATOM 887 N N . LYS A 1 107 ? -20.513 -6.278 47.523 1.00 91.25 107 LYS A N 1
ATOM 888 C CA . LYS A 1 107 ? -21.923 -6.239 47.114 1.00 91.25 107 LYS A CA 1
ATOM 889 C C . LYS A 1 107 ? -22.748 -7.295 47.854 1.00 91.25 107 LYS A C 1
ATOM 891 O O . LYS A 1 107 ? -23.823 -6.974 48.357 1.00 91.25 107 LYS A O 1
ATOM 896 N N . HIS A 1 108 ? -22.238 -8.521 47.954 1.00 93.50 108 HIS A N 1
ATOM 897 C CA . HIS A 1 108 ? -22.921 -9.600 48.658 1.00 93.50 108 HIS A CA 1
ATOM 898 C C . HIS A 1 108 ? -23.067 -9.306 50.160 1.00 93.50 108 HIS A C 1
ATOM 900 O O . HIS A 1 108 ? -24.138 -9.519 50.729 1.00 93.50 108 HIS A O 1
ATOM 906 N N . GLU A 1 109 ? -22.037 -8.742 50.796 1.00 95.12 109 GLU A N 1
ATOM 907 C CA . GLU A 1 109 ? -22.088 -8.335 52.202 1.00 95.12 109 GLU A CA 1
ATOM 908 C C . GLU A 1 109 ? -23.123 -7.224 52.443 1.00 95.12 109 GLU A C 1
ATOM 910 O O . GLU A 1 109 ? -23.899 -7.292 53.400 1.00 95.12 109 GLU A O 1
ATOM 915 N N . VAL A 1 110 ? -23.183 -6.221 51.559 1.00 96.19 110 VAL A N 1
ATOM 916 C CA . VAL A 1 110 ? -24.178 -5.139 51.631 1.00 96.19 110 VAL A CA 1
ATOM 917 C C . VAL A 1 110 ? -25.594 -5.683 51.454 1.00 96.19 110 VAL A C 1
ATOM 919 O O . VAL A 1 110 ? -26.486 -5.299 52.212 1.00 96.19 110 VAL A O 1
ATOM 922 N N . GLU A 1 111 ? -25.818 -6.588 50.501 1.00 94.81 111 GLU A N 1
ATOM 923 C CA . GLU A 1 111 ? -27.115 -7.245 50.303 1.00 94.81 111 GLU A CA 1
ATOM 924 C C . GLU A 1 111 ? -27.534 -8.041 51.547 1.00 94.81 111 GLU A C 1
ATOM 926 O O . GLU A 1 111 ? -28.663 -7.893 52.022 1.00 94.81 111 GLU A O 1
ATOM 931 N N . CYS A 1 112 ? -26.609 -8.813 52.126 1.00 96.31 112 CYS A N 1
ATOM 932 C CA . CYS A 1 112 ? -26.848 -9.591 53.338 1.00 96.31 112 CYS A CA 1
ATOM 933 C C . CYS A 1 112 ? -27.209 -8.685 54.530 1.00 96.31 112 CYS A C 1
ATOM 935 O O . CYS A 1 112 ? -28.272 -8.843 55.135 1.00 96.31 112 CYS A O 1
ATOM 937 N N . LYS A 1 113 ? -26.399 -7.652 54.803 1.00 97.50 113 LYS A N 1
ATOM 938 C CA . LYS A 1 113 ? -26.657 -6.677 55.879 1.00 97.50 113 LYS A CA 1
ATOM 939 C C . LYS A 1 113 ? -27.955 -5.900 55.667 1.00 97.50 113 LYS A C 1
ATOM 941 O O . LYS A 1 113 ? -28.700 -5.666 56.616 1.00 97.50 113 LYS A O 1
ATOM 946 N N . THR A 1 114 ? -28.273 -5.530 54.428 1.00 97.25 114 THR A N 1
ATOM 947 C CA . THR A 1 114 ? -29.546 -4.869 54.100 1.00 97.25 114 THR A CA 1
ATOM 948 C C . THR A 1 114 ? -30.729 -5.783 54.417 1.00 97.25 114 THR A C 1
ATOM 950 O O . THR A 1 114 ? -31.725 -5.337 54.989 1.00 97.25 114 THR A O 1
ATOM 953 N N . GLN A 1 115 ? -30.618 -7.077 54.112 1.00 97.38 115 GLN A N 1
ATOM 954 C CA . GLN A 1 115 ? -31.654 -8.054 54.430 1.00 97.38 115 GLN A CA 1
ATOM 955 C C . GLN A 1 115 ? -31.829 -8.252 55.944 1.00 97.38 115 GLN A C 1
ATOM 957 O O . GLN A 1 115 ? -32.961 -8.375 56.418 1.00 97.38 115 GLN A O 1
ATOM 962 N N . GLU A 1 116 ? -30.741 -8.253 56.716 1.00 97.25 116 GLU A N 1
ATOM 963 C CA . GLU A 1 116 ? -30.794 -8.294 58.183 1.00 97.25 116 GLU A CA 1
ATOM 964 C C . GLU A 1 116 ? -31.484 -7.058 58.769 1.00 97.25 116 GLU A C 1
ATOM 966 O O . GLU A 1 116 ? -32.366 -7.192 59.620 1.00 97.25 116 GLU A O 1
ATOM 971 N N . ILE A 1 117 ? -31.156 -5.864 58.266 1.00 97.25 117 ILE A N 1
ATOM 972 C CA . ILE A 1 117 ? -31.799 -4.610 58.682 1.00 97.25 117 ILE A CA 1
ATOM 973 C C . ILE A 1 117 ? -33.301 -4.649 58.385 1.00 97.25 117 ILE A C 1
ATOM 975 O O . ILE A 1 117 ? -34.102 -4.307 59.255 1.00 97.25 117 ILE A O 1
ATOM 979 N N . LEU A 1 118 ? -33.706 -5.108 57.197 1.00 96.12 118 LEU A N 1
ATOM 980 C CA . LEU A 1 118 ? -35.123 -5.234 56.844 1.00 96.12 118 LEU A CA 1
ATOM 981 C C . LEU A 1 118 ? -35.868 -6.181 57.794 1.00 96.12 118 LEU A C 1
ATOM 983 O O . LEU A 1 118 ? -36.955 -5.842 58.267 1.00 96.12 118 LEU A O 1
ATOM 987 N N . LYS A 1 119 ? -35.271 -7.328 58.141 1.00 97.56 119 LYS A N 1
ATOM 988 C CA . LYS A 1 119 ? -35.843 -8.257 59.129 1.00 97.56 119 LYS A CA 1
ATOM 989 C C . LYS A 1 119 ? -35.959 -7.614 60.513 1.00 97.56 119 LYS A C 1
ATOM 991 O O . LYS A 1 119 ? -36.992 -7.760 61.165 1.00 97.56 119 LYS A O 1
ATOM 996 N N . ALA A 1 120 ? -34.940 -6.876 60.952 1.00 96.75 120 ALA A N 1
ATOM 997 C CA . ALA A 1 120 ? -34.957 -6.176 62.235 1.00 96.75 120 ALA A CA 1
ATOM 998 C C . ALA A 1 120 ? -36.033 -5.077 62.283 1.00 96.75 120 ALA A C 1
ATOM 1000 O O . ALA A 1 120 ? -36.768 -4.969 63.265 1.00 96.75 120 ALA A O 1
ATOM 1001 N N . MET A 1 121 ? -36.180 -4.297 61.207 1.00 96.88 121 MET A N 1
ATOM 1002 C CA . MET A 1 121 ? -37.232 -3.282 61.084 1.00 96.88 121 MET A CA 1
ATOM 1003 C C . MET A 1 121 ? -38.630 -3.898 61.121 1.00 96.88 121 MET A C 1
ATOM 1005 O O . MET A 1 121 ? -39.523 -3.359 61.777 1.00 96.88 121 MET A O 1
ATOM 1009 N N . GLN A 1 122 ? -38.823 -5.032 60.447 1.00 97.38 122 GLN A N 1
ATOM 1010 C CA . GLN A 1 122 ? -40.095 -5.744 60.455 1.00 97.38 122 GLN A CA 1
ATOM 1011 C C . GLN A 1 122 ? -40.442 -6.250 61.862 1.00 97.38 122 GLN A C 1
ATOM 1013 O O . GLN A 1 122 ? -41.546 -5.997 62.342 1.00 97.38 122 GLN A O 1
ATOM 1018 N N . LEU A 1 123 ? -39.473 -6.842 62.568 1.00 97.88 123 LEU A N 1
ATOM 1019 C CA . LEU A 1 123 ? -39.638 -7.293 63.952 1.00 97.88 123 LEU A CA 1
ATOM 1020 C C . LEU A 1 123 ? -40.022 -6.141 64.898 1.00 97.88 123 LEU A C 1
ATOM 1022 O O . LEU A 1 123 ? -40.939 -6.276 65.708 1.00 97.88 123 LEU A O 1
ATOM 1026 N N . LEU A 1 124 ? -39.351 -4.990 64.779 1.00 97.12 124 LEU A N 1
ATOM 1027 C CA . LEU A 1 124 ? -39.672 -3.797 65.569 1.00 97.12 124 LEU A CA 1
ATOM 1028 C C . LEU A 1 124 ? -41.078 -3.268 65.262 1.00 97.12 124 LEU A C 1
ATOM 1030 O O . LEU A 1 124 ? -41.804 -2.885 66.181 1.00 97.12 124 LEU A O 1
ATOM 1034 N N . SER A 1 125 ? -41.486 -3.271 63.991 1.00 96.44 125 SER A N 1
ATOM 1035 C CA . SER A 1 125 ? -42.837 -2.863 63.590 1.00 96.44 125 SER A CA 1
ATOM 1036 C C . SER A 1 125 ? -43.910 -3.775 64.193 1.00 96.44 125 SER A C 1
ATOM 1038 O O . SER A 1 125 ? -44.914 -3.288 64.723 1.00 96.44 125 SER A O 1
ATOM 1040 N N . ASP A 1 126 ? -43.677 -5.088 64.194 1.00 97.25 126 ASP A N 1
ATOM 1041 C CA . ASP A 1 126 ? -44.581 -6.064 64.805 1.00 97.25 126 ASP A CA 1
ATOM 1042 C C . ASP A 1 126 ? -44.652 -5.893 66.332 1.00 97.25 126 ASP A C 1
ATOM 1044 O O . ASP A 1 126 ? -45.741 -5.928 66.916 1.00 97.25 126 ASP A O 1
ATOM 1048 N N . GLN A 1 127 ? -43.520 -5.606 66.986 1.00 97.06 127 GLN A N 1
ATOM 1049 C CA . GLN A 1 127 ? -43.472 -5.310 68.421 1.00 97.06 127 GLN A CA 1
ATOM 1050 C C . GLN A 1 127 ? -44.254 -4.032 68.772 1.00 97.06 127 GLN A C 1
ATOM 1052 O O . GLN A 1 127 ? -45.037 -4.022 69.729 1.00 97.06 127 GLN A O 1
ATOM 1057 N N . GLN A 1 128 ? -44.106 -2.963 67.982 1.00 96.69 128 GLN A N 1
ATOM 1058 C CA . GLN A 1 128 ? -44.882 -1.729 68.150 1.00 96.69 128 GLN A CA 1
ATOM 1059 C C . GLN A 1 128 ? -46.385 -1.974 67.959 1.00 96.69 128 GLN A C 1
ATOM 1061 O O . GLN A 1 128 ? -47.201 -1.482 68.736 1.00 96.69 128 GLN A O 1
ATOM 1066 N N . ARG A 1 129 ? -46.772 -2.784 66.966 1.00 97.00 129 ARG A N 1
ATOM 1067 C CA . ARG A 1 129 ? -48.181 -3.125 66.723 1.00 97.00 129 ARG A CA 1
ATOM 1068 C C . ARG A 1 129 ? -48.784 -3.924 67.878 1.00 97.00 129 ARG A C 1
ATOM 1070 O O . ARG A 1 129 ? -49.888 -3.611 68.318 1.00 97.00 129 ARG A O 1
ATOM 1077 N N . SER A 1 130 ? -48.056 -4.917 68.387 1.00 97.38 130 SER A N 1
ATOM 1078 C CA . SER A 1 130 ? -48.485 -5.751 69.517 1.00 97.38 130 SER A CA 1
ATOM 1079 C C . SER A 1 130 ? -48.646 -4.937 70.807 1.00 97.38 130 SER A C 1
ATOM 1081 O O . SER A 1 130 ? -49.683 -4.999 71.469 1.00 97.38 130 SER A O 1
ATOM 1083 N N . THR A 1 131 ? -47.666 -4.088 71.131 1.00 96.19 131 THR A N 1
ATOM 1084 C CA . THR A 1 131 ? -47.743 -3.202 72.307 1.00 96.19 131 THR A CA 1
ATOM 1085 C C . THR A 1 131 ? -48.899 -2.209 72.197 1.00 96.19 131 THR A C 1
ATOM 1087 O O . THR A 1 131 ? -49.634 -2.022 73.167 1.00 96.19 131 THR A O 1
ATOM 1090 N N . PHE A 1 132 ? -49.137 -1.640 71.012 1.00 98.06 132 PHE A N 1
ATOM 1091 C CA . PHE A 1 132 ? -50.282 -0.761 70.779 1.00 98.06 132 PHE A CA 1
ATOM 1092 C C . PHE A 1 132 ? -51.625 -1.486 70.952 1.00 98.06 132 PHE A C 1
ATOM 1094 O O . PHE A 1 132 ? -52.529 -0.953 71.593 1.00 98.06 132 PHE A O 1
ATOM 1101 N N . GLN A 1 133 ? -51.758 -2.716 70.443 1.00 97.06 133 GLN A N 1
ATOM 1102 C CA . GLN A 1 133 ? -52.948 -3.548 70.665 1.00 97.06 133 GLN A CA 1
ATOM 1103 C C . GLN A 1 133 ? -53.174 -3.831 72.155 1.00 97.06 133 GLN A C 1
ATOM 1105 O O . GLN A 1 133 ? -54.309 -3.760 72.631 1.00 97.06 133 GLN A O 1
ATOM 1110 N N . HIS A 1 134 ? -52.104 -4.096 72.908 1.00 97.25 134 HIS A N 1
ATOM 1111 C CA . HIS A 1 134 ? -52.190 -4.343 74.344 1.00 97.25 134 HIS A CA 1
ATOM 1112 C C . HIS A 1 134 ? -52.657 -3.099 75.110 1.00 97.25 134 HIS A C 1
ATOM 1114 O O . HIS A 1 134 ? -53.618 -3.169 75.875 1.00 97.25 134 HIS A O 1
ATOM 1120 N N . VAL A 1 135 ? -52.047 -1.939 74.840 1.00 97.88 135 VAL A N 1
ATOM 1121 C CA . VAL A 1 135 ? -52.451 -0.653 75.432 1.00 97.88 135 VAL A CA 1
ATOM 1122 C C . VAL A 1 135 ? -53.891 -0.302 75.052 1.00 97.88 135 VAL A C 1
ATOM 1124 O O . VAL A 1 135 ? -54.660 0.139 75.903 1.00 97.88 135 VAL A O 1
ATOM 1127 N N . SER A 1 136 ? -54.290 -0.533 73.800 1.00 97.38 136 SER A N 1
ATOM 1128 C CA . SER A 1 136 ? -55.662 -0.309 73.332 1.00 97.38 136 SER A CA 1
ATOM 1129 C C . SER A 1 136 ? -56.677 -1.196 74.063 1.00 97.38 136 SER A C 1
ATOM 1131 O O . SER A 1 136 ? -57.727 -0.703 74.486 1.00 97.38 136 SER A O 1
ATOM 1133 N N . THR A 1 137 ? -56.348 -2.474 74.271 1.00 96.69 137 THR A N 1
ATOM 1134 C CA . THR A 1 137 ? -57.194 -3.422 75.014 1.00 96.69 137 THR A CA 1
ATOM 1135 C C . THR A 1 137 ? -57.328 -2.992 76.473 1.00 96.69 137 THR A C 1
ATOM 1137 O O . THR A 1 137 ? -58.444 -2.810 76.951 1.00 96.69 137 THR A O 1
ATOM 1140 N N . LEU A 1 138 ? -56.205 -2.699 77.140 1.00 97.56 138 LEU A N 1
ATOM 1141 C CA . LEU A 1 138 ? -56.178 -2.215 78.522 1.00 97.56 138 LEU A CA 1
ATOM 1142 C C . LEU A 1 138 ? -56.993 -0.925 78.691 1.00 97.56 138 LEU A C 1
ATOM 1144 O O . LEU A 1 138 ? -57.792 -0.809 79.616 1.00 97.56 138 LEU A O 1
ATOM 1148 N N . THR A 1 139 ? -56.833 0.031 77.772 1.00 96.44 139 THR A N 1
ATOM 1149 C CA . THR A 1 139 ? -57.584 1.295 77.785 1.00 96.44 139 THR A CA 1
ATOM 1150 C C . THR A 1 139 ? -59.083 1.043 77.625 1.00 96.44 139 THR A C 1
ATOM 1152 O O . THR A 1 139 ? -59.892 1.635 78.337 1.00 96.44 139 THR A O 1
ATOM 1155 N N . SER A 1 140 ? -59.467 0.138 76.721 1.00 96.00 140 SER A N 1
ATOM 1156 C CA . SER A 1 140 ? -60.868 -0.239 76.502 1.00 96.00 140 SER A CA 1
ATOM 1157 C C . SER A 1 140 ? -61.475 -0.917 77.733 1.00 96.00 140 SER A C 1
ATOM 1159 O O . SER A 1 140 ? -62.612 -0.616 78.100 1.00 96.00 140 SER A O 1
ATOM 1161 N N . ASP A 1 141 ? -60.717 -1.785 78.403 1.00 95.56 141 ASP A N 1
ATOM 1162 C CA . ASP A 1 141 ? -61.144 -2.455 79.631 1.00 95.56 141 ASP A CA 1
ATOM 1163 C C . ASP A 1 141 ? -61.271 -1.475 80.802 1.00 95.56 141 ASP A C 1
ATOM 1165 O O . ASP A 1 141 ? -62.267 -1.517 81.525 1.00 95.56 141 ASP A O 1
ATOM 1169 N N . MET A 1 142 ? -60.334 -0.530 80.943 1.00 93.19 142 MET A N 1
ATOM 1170 C CA . MET A 1 142 ? -60.431 0.557 81.922 1.00 93.19 142 MET A CA 1
ATOM 1171 C C . MET A 1 142 ? -61.676 1.420 81.683 1.00 93.19 142 MET A C 1
ATOM 1173 O O . MET A 1 142 ? -62.439 1.670 82.615 1.00 93.19 142 MET A O 1
ATOM 1177 N N . LEU A 1 143 ? -61.938 1.827 80.435 1.00 94.12 143 LEU A N 1
ATOM 1178 C CA . LEU A 1 143 ? -63.145 2.581 80.072 1.00 94.12 143 LEU A CA 1
ATOM 1179 C C . LEU A 1 143 ? -64.431 1.782 80.359 1.00 94.12 143 LEU A C 1
ATOM 1181 O O . LEU A 1 143 ? -65.429 2.338 80.830 1.00 94.12 143 LEU A O 1
ATOM 1185 N N . ARG A 1 144 ? -64.420 0.466 80.121 1.00 92.88 144 ARG A N 1
ATOM 1186 C CA . ARG A 1 144 ? -65.549 -0.429 80.421 1.00 92.88 144 ARG A CA 1
ATOM 1187 C C . ARG A 1 144 ? -65.771 -0.611 81.929 1.00 92.88 144 ARG A C 1
ATOM 1189 O O . ARG A 1 144 ? -66.916 -0.695 82.366 1.00 92.88 144 ARG A O 1
ATOM 1196 N N . ALA A 1 145 ? -64.707 -0.651 82.727 1.00 90.75 145 ALA A N 1
ATOM 1197 C CA . ALA A 1 145 ? -64.800 -0.709 84.185 1.00 90.75 145 ALA A CA 1
ATOM 1198 C C . ALA A 1 145 ? -65.375 0.595 84.762 1.00 90.75 145 ALA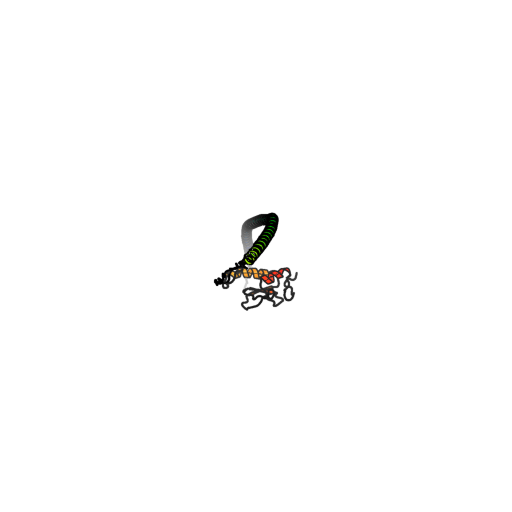 A C 1
ATOM 1200 O O . ALA A 1 145 ? -66.318 0.546 85.550 1.00 90.75 145 ALA A O 1
ATOM 1201 N N . CYS A 1 146 ? -64.888 1.752 84.299 1.00 86.75 146 CYS A N 1
ATOM 1202 C CA . CYS A 1 146 ? -65.378 3.066 84.727 1.00 86.75 146 CYS A CA 1
ATOM 1203 C C . CYS A 1 146 ? -66.844 3.327 84.340 1.00 86.75 146 CYS A C 1
ATOM 1205 O O . CYS A 1 146 ? -67.553 4.025 85.058 1.00 86.75 146 CYS A O 1
ATOM 1207 N N . SER A 1 147 ? -67.328 2.766 83.227 1.00 86.31 147 SER A N 1
ATOM 1208 C CA . SER A 1 147 ? -68.737 2.908 82.816 1.00 86.31 147 SER A CA 1
ATOM 1209 C C . SER A 1 147 ? -69.701 2.008 83.598 1.00 86.31 147 SER A C 1
ATOM 1211 O O . SER A 1 147 ? -70.886 2.322 83.682 1.00 86.31 147 SER A O 1
ATOM 1213 N N . ARG A 1 148 ? -69.224 0.923 84.227 1.00 75.69 148 ARG A N 1
ATOM 1214 C CA . ARG A 1 148 ? -70.058 0.054 85.081 1.00 75.69 148 ARG A CA 1
ATOM 1215 C C . ARG A 1 148 ? -70.337 0.635 86.466 1.00 75.69 148 ARG A C 1
ATOM 1217 O O . ARG A 1 148 ? -71.337 0.265 87.067 1.00 75.69 148 ARG A O 1
ATOM 1224 N N . THR A 1 149 ? -69.501 1.540 86.970 1.00 63.38 149 THR A N 1
ATOM 1225 C CA . THR A 1 149 ? -69.685 2.156 88.296 1.00 63.38 149 THR A CA 1
ATOM 1226 C C . THR A 1 149 ? -70.614 3.375 88.282 1.00 63.38 149 THR A C 1
ATOM 1228 O O . THR A 1 149 ? -70.841 3.971 89.328 1.00 63.38 149 THR A O 1
ATOM 1231 N N . GLN A 1 150 ? -71.168 3.748 87.121 1.00 53.75 150 GLN A N 1
ATOM 1232 C CA . GLN A 1 150 ? -71.998 4.948 86.941 1.00 53.75 150 GLN A CA 1
ATOM 1233 C C . GLN A 1 150 ? -73.494 4.645 86.720 1.00 53.75 150 GLN A C 1
ATOM 1235 O O . GLN A 1 150 ? -74.231 5.481 86.204 1.00 53.75 150 GLN A O 1
ATOM 1240 N N . GLY A 1 151 ? -73.946 3.448 87.105 1.00 50.12 151 GLY A N 1
ATOM 1241 C CA . GLY A 1 151 ? -75.341 3.020 87.015 1.00 50.12 151 GLY A CA 1
ATOM 1242 C C . GLY A 1 151 ? -75.918 2.623 88.371 1.00 50.12 151 GLY A C 1
ATOM 1243 O O . GLY A 1 151 ? -76.123 1.437 88.585 1.00 50.12 151 GLY A O 1
ATOM 1244 N N . ASP A 1 152 ? -76.168 3.600 89.253 1.00 48.09 152 ASP A N 1
ATOM 1245 C CA . ASP A 1 152 ? -77.316 3.522 90.185 1.00 48.09 152 ASP A CA 1
ATOM 1246 C C . ASP A 1 152 ? -77.809 4.884 90.727 1.00 48.09 152 ASP A C 1
ATOM 1248 O O . ASP A 1 152 ? -78.913 4.982 91.247 1.00 48.09 152 ASP A O 1
ATOM 1252 N N . GLU A 1 153 ? -77.091 5.992 90.518 1.00 47.00 153 GLU A N 1
ATOM 1253 C CA . GLU A 1 153 ? -77.627 7.330 90.804 1.00 47.00 153 GLU A CA 1
ATOM 1254 C C . GLU A 1 153 ? -77.325 8.297 89.661 1.00 47.00 153 GLU A C 1
ATOM 1256 O O . GLU A 1 153 ? -76.203 8.761 89.488 1.00 47.00 153 GLU A O 1
ATOM 1261 N N . SER A 1 154 ? -78.354 8.603 88.867 1.00 41.09 154 SER A N 1
ATOM 1262 C CA . SER A 1 154 ? -78.790 9.978 88.579 1.00 41.09 154 SER A CA 1
ATOM 1263 C C . SER A 1 154 ? -79.448 10.086 87.201 1.00 41.09 154 SER A C 1
ATOM 1265 O O . SER A 1 154 ? -78.828 9.990 86.141 1.00 41.09 154 SER A O 1
ATOM 1267 N N . ARG A 1 155 ? -80.762 10.324 87.238 1.00 44.91 155 ARG A N 1
ATOM 1268 C CA . ARG A 1 155 ? -81.539 10.901 86.144 1.00 44.91 155 ARG A CA 1
ATOM 1269 C C . ARG A 1 155 ? -80.963 12.277 85.798 1.00 44.91 155 ARG A C 1
ATOM 1271 O O . ARG A 1 155 ? -81.031 13.186 86.616 1.00 44.91 155 ARG A O 1
ATOM 1278 N N . GLY A 1 156 ? -80.596 12.467 84.536 1.00 44.28 156 GLY A N 1
ATOM 1279 C CA . GLY A 1 156 ? -80.697 13.769 83.878 1.00 44.28 156 GLY A CA 1
ATOM 1280 C C . GLY A 1 156 ? -79.394 14.360 83.348 1.00 44.28 156 GLY A C 1
ATOM 1281 O O . GLY A 1 156 ? -78.326 14.189 83.915 1.00 44.28 156 GLY A O 1
ATOM 1282 N N . ALA A 1 157 ? -79.567 15.132 82.274 1.00 42.59 157 ALA A N 1
ATOM 1283 C CA . ALA A 1 157 ? -78.599 16.012 81.617 1.00 42.59 157 ALA A CA 1
ATOM 1284 C C . ALA A 1 157 ? -77.642 15.372 80.590 1.00 42.59 157 ALA A C 1
ATOM 1286 O O . ALA A 1 157 ? -76.458 15.157 80.813 1.00 42.59 157 ALA A O 1
ATOM 1287 N N . SER A 1 158 ? -78.192 15.175 79.386 1.00 49.41 158 SER A N 1
ATOM 1288 C CA . SER A 1 158 ? -77.734 15.832 78.150 1.00 49.41 158 SER A CA 1
ATOM 1289 C C . SER A 1 158 ? -76.314 16.413 78.177 1.00 49.41 158 SER A C 1
ATOM 1291 O O . SER A 1 158 ? -76.137 17.518 78.682 1.00 49.41 158 SER A O 1
ATOM 1293 N N . HIS A 1 159 ? -75.350 15.786 77.492 1.00 40.22 159 HIS A N 1
ATOM 1294 C CA . HIS A 1 159 ? -74.226 16.540 76.931 1.00 40.22 159 HIS A CA 1
ATOM 1295 C C . HIS A 1 159 ? -73.625 15.916 75.657 1.00 40.22 159 HIS A C 1
ATOM 1297 O O . HIS A 1 159 ? -73.076 14.822 75.651 1.00 40.22 159 HIS A O 1
ATOM 1303 N N . ARG A 1 160 ? -73.789 16.694 74.578 1.00 49.06 160 ARG A N 1
ATOM 1304 C CA . ARG A 1 160 ? -72.979 16.888 73.362 1.00 49.06 160 ARG A CA 1
ATOM 1305 C C . ARG A 1 160 ? -71.995 15.799 72.905 1.00 49.06 160 ARG A C 1
ATOM 1307 O O . ARG A 1 160 ? -70.891 15.655 73.416 1.00 49.06 160 ARG A O 1
ATOM 1314 N N . SER A 1 161 ? -72.374 15.230 71.763 1.00 46.81 161 SER A N 1
ATOM 1315 C CA . SER A 1 161 ? -71.530 14.617 70.736 1.00 46.81 161 SER A CA 1
ATOM 1316 C C . SER A 1 161 ? -70.465 15.593 70.205 1.00 46.81 161 SER A C 1
ATOM 1318 O O . SER A 1 161 ? -70.801 16.692 69.758 1.00 46.81 161 SER A O 1
ATOM 1320 N N . LEU A 1 162 ? -69.192 15.185 70.231 1.00 45.44 162 LEU A N 1
ATOM 1321 C CA . LEU A 1 162 ? -68.094 15.814 69.493 1.00 45.44 162 LEU A CA 1
ATOM 1322 C C . LEU A 1 162 ? -67.321 14.731 68.733 1.00 45.44 162 LEU A C 1
ATOM 1324 O O . LEU A 1 162 ? -66.488 14.012 69.276 1.00 45.44 162 LEU A O 1
ATOM 1328 N N . THR A 1 163 ? -67.633 14.636 67.445 1.00 47.53 163 THR A N 1
ATOM 1329 C CA . THR A 1 163 ? -66.901 13.902 66.415 1.00 47.53 163 THR A CA 1
ATOM 1330 C C . THR A 1 163 ? -65.533 14.544 66.183 1.00 47.53 163 THR A C 1
ATOM 1332 O O . THR A 1 163 ? -65.452 15.647 65.643 1.00 47.53 163 THR A O 1
ATOM 1335 N N . MET A 1 164 ? -64.453 13.855 66.550 1.00 41.16 164 MET A N 1
ATOM 1336 C CA . MET A 1 164 ? -63.092 14.195 66.124 1.00 41.16 164 MET A CA 1
ATOM 1337 C C . MET A 1 164 ? -62.645 13.192 65.059 1.00 41.16 164 MET A C 1
ATOM 1339 O O . MET A 1 164 ? -62.245 12.068 65.343 1.00 41.16 164 MET A O 1
ATOM 1343 N N . GLN A 1 165 ? -62.783 13.630 63.810 1.00 59.31 165 GLN A N 1
ATOM 1344 C CA . GLN A 1 165 ? -62.353 12.967 62.588 1.00 59.31 165 GLN A CA 1
ATOM 1345 C C . GLN A 1 165 ? -61.008 13.566 62.166 1.00 59.31 165 GLN A C 1
ATOM 1347 O O . GLN A 1 165 ? -60.969 14.716 61.733 1.00 59.31 165 GLN A O 1
ATOM 1352 N N . ARG A 1 166 ? -59.904 12.813 62.267 1.00 42.28 166 ARG A N 1
ATOM 1353 C CA . ARG A 1 166 ? -58.698 13.075 61.461 1.00 42.28 166 ARG A CA 1
ATOM 1354 C C . ARG A 1 166 ? -57.700 11.922 61.516 1.00 42.28 166 ARG A C 1
ATOM 1356 O O . ARG A 1 166 ? -57.119 11.651 62.559 1.00 42.28 166 ARG A O 1
ATOM 1363 N N . GLN A 1 167 ? -57.457 11.303 60.366 1.00 42.69 167 GLN A N 1
ATOM 1364 C CA . GLN A 1 167 ? -56.352 10.375 60.143 1.00 42.69 167 GLN A CA 1
ATOM 1365 C C . GLN A 1 167 ? -55.758 10.681 58.755 1.00 42.69 167 GLN A C 1
ATOM 1367 O O . GLN A 1 167 ? -56.474 10.543 57.764 1.00 42.69 167 GLN A O 1
ATOM 1372 N N . PRO A 1 168 ? -54.507 11.165 58.652 1.00 50.53 168 PRO A N 1
ATOM 1373 C CA . PRO A 1 168 ? -53.801 11.264 57.379 1.00 50.53 168 PRO A CA 1
ATOM 1374 C C . PRO A 1 168 ? -52.900 10.036 57.166 1.00 50.53 168 PRO A C 1
ATOM 1376 O O . PRO A 1 168 ? -52.044 9.732 57.995 1.00 50.53 168 PRO A O 1
ATOM 1379 N N . SER A 1 169 ? -53.093 9.339 56.045 1.00 46.19 169 SER A N 1
ATOM 1380 C CA . SER A 1 169 ? -52.200 8.277 55.558 1.00 46.19 169 SER A CA 1
ATOM 1381 C C . SER A 1 169 ? -50.987 8.875 54.828 1.00 46.19 169 SER A C 1
ATOM 1383 O O . SER A 1 169 ? -51.186 9.747 53.982 1.00 46.19 169 SER A O 1
ATOM 1385 N N . PRO A 1 170 ? -49.753 8.394 55.063 1.00 54.44 170 PRO A N 1
ATOM 1386 C CA . PRO A 1 170 ? -48.608 8.701 54.211 1.00 54.44 170 PRO A CA 1
ATOM 1387 C C . PRO A 1 170 ? -48.472 7.675 53.068 1.00 54.44 170 PRO A C 1
ATOM 1389 O O . PRO A 1 170 ? -48.400 6.471 53.306 1.00 54.44 170 PRO A O 1
ATOM 1392 N N . GLN A 1 171 ? -48.429 8.159 51.821 1.00 46.25 171 GLN A N 1
ATOM 1393 C CA . GLN A 1 171 ? -48.016 7.388 50.639 1.00 46.25 171 GLN A CA 1
ATOM 1394 C C . GLN A 1 171 ? -46.477 7.348 50.540 1.00 46.25 171 GLN A C 1
ATOM 1396 O O . GLN A 1 171 ? -45.854 8.406 50.652 1.00 46.25 171 GLN A O 1
ATOM 1401 N N . PRO A 1 172 ? -45.847 6.187 50.272 1.00 52.91 172 PRO A N 1
ATOM 1402 C CA . PRO A 1 172 ? -44.435 6.120 49.915 1.00 52.91 172 PRO A CA 1
ATOM 1403 C C . PRO A 1 172 ? -44.229 6.337 48.406 1.00 52.91 172 PRO A C 1
ATOM 1405 O O . PRO A 1 172 ? -44.880 5.704 47.574 1.00 52.91 172 PRO A O 1
ATOM 1408 N N . ALA A 1 173 ? -43.311 7.246 48.072 1.00 42.12 173 ALA A N 1
ATOM 1409 C CA . ALA A 1 173 ? -42.865 7.555 46.717 1.00 42.12 173 ALA A CA 1
ATOM 1410 C C . ALA A 1 173 ? -42.013 6.417 46.122 1.00 42.12 173 ALA A C 1
ATOM 1412 O O . ALA A 1 173 ? -41.161 5.845 46.801 1.00 42.12 173 ALA A O 1
ATOM 1413 N N . ALA A 1 174 ? -42.240 6.112 44.843 1.00 44.84 174 ALA A N 1
ATOM 1414 C CA . ALA A 1 174 ? -41.486 5.127 44.071 1.00 44.84 174 ALA A CA 1
ATOM 1415 C C . ALA A 1 174 ? -40.113 5.675 43.615 1.00 44.84 174 ALA A C 1
ATOM 1417 O O . ALA A 1 174 ? -40.028 6.856 43.266 1.00 44.84 174 ALA A O 1
ATOM 1418 N N . PRO A 1 175 ? -39.049 4.848 43.566 1.00 57.47 175 PRO A N 1
ATOM 1419 C CA . PRO A 1 175 ? -37.754 5.247 43.013 1.00 57.47 175 PRO A CA 1
ATOM 1420 C C . PRO A 1 175 ? -37.708 5.151 41.467 1.00 57.47 175 PRO A C 1
ATOM 1422 O O . PRO A 1 175 ? -38.363 4.278 40.890 1.00 57.47 175 PRO A O 1
ATOM 1425 N N . PRO A 1 176 ? -36.928 6.018 40.783 1.00 50.59 176 PRO A N 1
ATOM 1426 C CA . PRO A 1 176 ? -36.763 6.005 39.328 1.00 50.59 176 PRO A CA 1
ATOM 1427 C C . PRO A 1 176 ? -35.782 4.920 38.841 1.00 50.59 176 PRO A C 1
ATOM 1429 O O . PRO A 1 176 ? -34.804 4.589 39.509 1.00 50.59 176 PRO A O 1
ATOM 1432 N N . ALA A 1 177 ? -36.056 4.389 37.646 1.00 45.03 177 ALA A N 1
ATOM 1433 C CA . ALA A 1 177 ? -35.268 3.368 36.955 1.00 45.03 177 ALA A CA 1
ATOM 1434 C C . ALA A 1 177 ? -33.924 3.905 36.403 1.00 45.03 177 ALA A C 1
ATOM 1436 O O . ALA A 1 177 ? -33.848 5.081 36.039 1.00 45.03 177 ALA A O 1
ATOM 1437 N N . PRO A 1 178 ? -32.876 3.062 36.283 1.00 46.41 178 PRO A N 1
ATOM 1438 C CA . PRO A 1 178 ? -31.590 3.468 35.728 1.00 46.41 178 PRO A CA 1
ATOM 1439 C C . PRO A 1 178 ? -31.571 3.433 34.190 1.00 46.41 178 PRO A C 1
ATOM 1441 O O . PRO A 1 178 ? -31.866 2.420 33.556 1.00 46.41 178 PRO A O 1
ATOM 1444 N N . THR A 1 179 ? -31.162 4.560 33.611 1.00 41.22 179 THR A N 1
ATOM 1445 C CA . THR A 1 179 ? -30.871 4.780 32.190 1.00 41.22 179 THR A CA 1
ATOM 1446 C C . THR A 1 179 ? -29.641 3.983 31.749 1.00 41.22 179 THR A C 1
ATOM 1448 O O . THR A 1 179 ? -28.547 4.169 32.278 1.00 41.22 179 THR A O 1
ATOM 1451 N N . THR A 1 180 ? -29.809 3.120 30.749 1.00 38.66 180 THR A N 1
ATOM 1452 C CA . THR A 1 180 ? -28.728 2.381 30.082 1.00 38.66 180 THR A CA 1
ATOM 1453 C C . THR A 1 180 ? -28.175 3.221 28.923 1.00 38.66 180 THR A C 1
ATOM 1455 O O . THR A 1 180 ? -28.909 3.543 27.993 1.00 38.66 180 THR A O 1
ATOM 1458 N N . GLN A 1 181 ? -26.892 3.592 28.972 1.00 39.69 181 GLN A N 1
ATOM 1459 C CA . GLN A 1 181 ? -26.158 4.160 27.831 1.00 39.69 181 GLN A CA 1
ATOM 1460 C C . GLN A 1 181 ? -25.465 3.039 27.033 1.00 39.69 181 GLN A C 1
ATOM 1462 O O . GLN A 1 181 ? -24.858 2.164 27.654 1.00 39.69 181 GLN A O 1
ATOM 1467 N N . PRO A 1 182 ? -25.485 3.067 25.687 1.00 45.69 182 PRO A N 1
ATOM 1468 C CA . PRO A 1 182 ? -24.635 2.219 24.860 1.00 45.69 182 PRO A CA 1
ATOM 1469 C C . PRO A 1 182 ? -23.289 2.903 24.558 1.00 45.69 182 PRO A C 1
ATOM 1471 O O . PRO A 1 182 ? -23.221 4.106 24.305 1.00 45.69 182 PRO A O 1
ATOM 1474 N N . ALA A 1 183 ? -22.214 2.114 24.585 1.00 41.16 183 ALA A N 1
ATOM 1475 C CA . ALA A 1 183 ? -20.858 2.529 24.230 1.00 41.16 183 ALA A CA 1
ATOM 1476 C C . ALA A 1 183 ? -20.702 2.745 22.708 1.00 41.16 183 ALA A C 1
ATOM 1478 O O . ALA A 1 183 ? -21.271 1.972 21.932 1.00 41.16 183 ALA A O 1
ATOM 1479 N N . PRO A 1 184 ? -19.899 3.730 22.261 1.00 48.16 184 PRO A N 1
ATOM 1480 C CA . PRO A 1 184 ? -19.619 3.942 20.849 1.00 48.16 184 PRO A CA 1
ATOM 1481 C C . PRO A 1 184 ? -18.496 3.009 20.381 1.00 48.16 184 PRO A C 1
ATOM 1483 O O . PRO A 1 184 ? -17.375 3.040 20.884 1.00 48.16 184 PRO A O 1
ATOM 1486 N N . HIS A 1 185 ? -18.810 2.179 19.395 1.00 43.72 185 HIS A N 1
ATOM 1487 C CA . HIS A 1 185 ? -17.842 1.459 18.575 1.00 43.72 185 HIS A CA 1
ATOM 1488 C C . HIS A 1 185 ? -17.415 2.398 17.447 1.00 43.72 185 HIS A C 1
ATOM 1490 O O . HIS A 1 185 ? -18.242 2.843 16.654 1.00 43.72 185 HIS A O 1
ATOM 1496 N N . THR A 1 186 ? -16.124 2.709 17.398 1.00 37.84 186 THR A N 1
ATOM 1497 C CA . THR A 1 186 ? -15.494 3.484 16.328 1.00 37.84 186 THR A CA 1
ATOM 1498 C C . THR A 1 186 ? -15.101 2.521 15.202 1.00 37.84 186 THR A C 1
ATOM 1500 O O . THR A 1 186 ? -14.205 1.703 15.416 1.00 37.84 186 THR A O 1
ATOM 1503 N N . PRO A 1 187 ? -15.730 2.555 14.013 1.00 49.88 187 PRO A N 1
ATOM 1504 C CA . PRO A 1 187 ? -15.231 1.813 12.866 1.00 49.88 187 PRO A CA 1
ATOM 1505 C C . PRO A 1 187 ? -14.057 2.570 12.233 1.00 49.88 187 PRO A C 1
ATOM 1507 O O . PRO A 1 187 ? -14.066 3.799 12.131 1.00 49.88 187 PRO A O 1
ATOM 1510 N N . MET A 1 188 ? -13.037 1.823 11.810 1.00 40.34 188 MET A N 1
ATOM 1511 C CA . MET A 1 188 ? -11.911 2.345 11.040 1.00 40.34 188 MET A CA 1
ATOM 1512 C C . MET A 1 188 ? -12.426 2.995 9.750 1.00 40.34 188 MET A C 1
ATOM 1514 O O . MET A 1 188 ? -13.010 2.327 8.899 1.00 40.34 188 MET A O 1
ATOM 1518 N N . GLN A 1 189 ? -12.213 4.304 9.609 1.00 39.53 189 GLN A N 1
ATOM 1519 C CA . GLN A 1 189 ? -12.483 5.031 8.373 1.00 39.53 189 GLN A CA 1
ATOM 1520 C C . GLN A 1 189 ? -11.413 4.681 7.336 1.00 39.53 189 GLN A C 1
ATOM 1522 O O . GLN A 1 189 ? -10.280 5.156 7.406 1.00 39.53 189 GLN A O 1
ATOM 1527 N N . ALA A 1 190 ? -11.790 3.867 6.351 1.00 40.22 190 ALA A N 1
ATOM 1528 C CA . ALA A 1 190 ? -11.162 3.916 5.041 1.00 40.22 190 ALA A CA 1
ATOM 1529 C C . ALA A 1 190 ? -11.496 5.283 4.429 1.00 40.22 190 ALA A C 1
ATOM 1531 O O . ALA A 1 190 ? -12.665 5.662 4.342 1.00 40.22 190 ALA A O 1
ATOM 1532 N N . VAL A 1 191 ? -10.466 6.043 4.064 1.00 43.62 191 VAL A N 1
ATOM 1533 C CA . VAL A 1 191 ? -10.599 7.374 3.467 1.00 43.62 191 VAL A CA 1
ATOM 1534 C C . VAL A 1 191 ? -11.217 7.206 2.078 1.00 43.62 191 VAL A C 1
ATOM 1536 O O . VAL A 1 191 ? -10.515 6.995 1.097 1.00 43.62 191 VAL A O 1
ATOM 1539 N N . SER A 1 192 ? -12.547 7.238 2.015 1.00 44.75 192 SER A N 1
ATOM 1540 C CA . SER A 1 192 ? -13.302 7.326 0.768 1.00 44.75 192 SER A CA 1
ATOM 1541 C C . SER A 1 192 ? -13.340 8.795 0.341 1.00 44.75 192 SER A C 1
ATOM 1543 O O . SER A 1 192 ? -13.874 9.619 1.089 1.00 44.75 192 SER A O 1
ATOM 1545 N N . PRO A 1 193 ? -12.779 9.167 -0.821 1.00 49.94 193 PRO A N 1
ATOM 1546 C CA . PRO A 1 193 ? -12.929 10.509 -1.362 1.00 49.94 193 PRO A CA 1
ATOM 1547 C C . PRO A 1 193 ? -14.340 10.642 -1.950 1.00 49.94 193 PRO A C 1
ATOM 1549 O O . PRO A 1 193 ? -14.564 10.419 -3.138 1.00 49.94 193 PRO A O 1
ATOM 1552 N N . SER A 1 194 ? -15.317 10.960 -1.101 1.00 46.53 194 SER A N 1
ATOM 1553 C CA . SER A 1 194 ? -16.687 11.230 -1.538 1.00 46.53 194 SER A CA 1
ATOM 1554 C C . SER A 1 194 ? -16.825 12.649 -2.085 1.00 46.53 194 SER A C 1
ATOM 1556 O O . SER A 1 194 ? -16.642 13.625 -1.362 1.00 46.53 194 SER A O 1
ATOM 1558 N N . GLY A 1 195 ? -17.258 12.738 -3.343 1.00 47.34 195 GLY A N 1
ATOM 1559 C CA . GLY A 1 195 ? -18.215 13.758 -3.772 1.00 47.34 195 GLY A CA 1
ATOM 1560 C C . GLY A 1 195 ? -17.684 15.176 -3.970 1.00 47.34 195 GLY A C 1
ATOM 1561 O O . GLY A 1 195 ? -18.255 16.121 -3.437 1.00 47.34 195 GLY A O 1
ATOM 1562 N N . ALA A 1 196 ? -16.666 15.351 -4.806 1.00 42.62 196 ALA A N 1
ATOM 1563 C CA . ALA A 1 196 ? -16.474 16.600 -5.535 1.00 42.62 196 ALA A CA 1
ATOM 1564 C C . ALA A 1 196 ? -16.348 16.250 -7.018 1.00 42.62 196 ALA A C 1
ATOM 1566 O O . ALA A 1 196 ? -15.770 15.217 -7.352 1.00 42.62 196 ALA A O 1
ATOM 1567 N N . ALA A 1 197 ? -16.978 17.058 -7.874 1.00 50.53 197 ALA A N 1
ATOM 1568 C CA . ALA A 1 197 ? -16.988 16.930 -9.329 1.00 50.53 197 ALA A CA 1
ATOM 1569 C C . ALA A 1 197 ? -15.654 16.390 -9.857 1.00 50.53 197 ALA A C 1
ATOM 1571 O O . ALA A 1 197 ? -14.626 16.852 -9.380 1.00 50.53 197 ALA A O 1
ATOM 1572 N N . LEU A 1 198 ? -15.710 15.426 -10.792 1.00 53.31 198 LEU A N 1
ATOM 1573 C CA . LEU A 1 198 ? -14.589 14.786 -11.500 1.00 53.31 198 LEU A CA 1
ATOM 1574 C C . LEU A 1 198 ? -13.519 15.813 -11.914 1.00 53.31 198 LEU A C 1
ATOM 1576 O O . LEU A 1 198 ? -13.468 16.254 -13.059 1.00 53.31 198 LEU A O 1
ATOM 1580 N N . GLU A 1 199 ? -12.682 16.219 -10.965 1.00 53.31 199 GLU A N 1
ATOM 1581 C CA . GLU A 1 199 ? -11.536 17.060 -11.220 1.00 53.31 199 GLU A CA 1
ATOM 1582 C C . GLU A 1 199 ? -10.479 16.168 -11.849 1.00 53.31 199 GLU A C 1
ATOM 1584 O O . GLU A 1 199 ? -10.207 15.046 -11.405 1.00 53.31 199 GLU A O 1
ATOM 1589 N N . GLU A 1 200 ? -9.886 16.710 -12.903 1.00 55.09 200 GLU A N 1
ATOM 1590 C CA . GLU A 1 200 ? -8.821 16.158 -13.738 1.00 55.09 200 GLU A CA 1
ATOM 1591 C C . GLU A 1 200 ? -7.699 15.440 -12.958 1.00 55.09 200 GLU A C 1
ATOM 1593 O O . GLU A 1 200 ? -7.032 14.560 -13.501 1.00 55.09 200 GLU A O 1
ATOM 1598 N N . GLY A 1 201 ? -7.519 15.741 -11.667 1.00 57.53 201 GLY A N 1
ATOM 1599 C CA . GLY A 1 201 ? -6.546 15.100 -10.782 1.00 57.53 201 GLY A CA 1
ATOM 1600 C C . GLY A 1 201 ? -6.819 13.633 -10.408 1.00 57.53 201 GLY A C 1
ATOM 1601 O O . GLY A 1 201 ? -5.890 12.958 -9.971 1.00 57.53 201 GLY A O 1
ATOM 1602 N N . SER A 1 202 ? -8.035 13.099 -10.591 1.00 65.75 202 SER A N 1
ATOM 1603 C CA . SER A 1 202 ? -8.350 11.685 -10.272 1.00 65.75 202 SER A CA 1
ATOM 1604 C C . SER A 1 202 ? -7.946 10.696 -11.386 1.00 65.75 202 SER A C 1
ATOM 1606 O O . SER A 1 202 ? -7.855 9.484 -11.173 1.00 65.75 202 SER A O 1
ATOM 1608 N N . LEU A 1 203 ? -7.642 11.201 -12.587 1.00 77.50 203 LEU A N 1
ATOM 1609 C CA . LEU A 1 203 ? -7.336 10.384 -13.768 1.00 77.50 203 LEU A CA 1
ATOM 1610 C C . LEU A 1 203 ? -6.081 9.496 -13.633 1.00 77.50 203 LEU A C 1
ATOM 1612 O O . LEU A 1 203 ? -6.173 8.331 -14.024 1.00 77.50 203 LEU A O 1
ATOM 1616 N N . PRO A 1 204 ? -4.935 9.954 -13.084 1.00 88.06 204 PRO A N 1
ATOM 1617 C CA . PRO A 1 204 ? -3.725 9.127 -13.033 1.00 88.06 204 PRO A CA 1
ATOM 1618 C C . PRO A 1 204 ? -3.853 7.937 -12.079 1.00 88.06 204 PRO A C 1
ATOM 1620 O O . PRO A 1 204 ? -3.473 6.818 -12.421 1.00 88.06 204 PRO A O 1
ATOM 1623 N N . TRP A 1 205 ? -4.429 8.162 -10.892 1.00 86.00 205 TRP A N 1
ATOM 1624 C CA . TRP A 1 205 ? -4.683 7.086 -9.933 1.00 86.00 205 TRP A CA 1
ATOM 1625 C C . TRP A 1 205 ? -5.685 6.076 -10.499 1.00 86.00 205 TRP A C 1
ATOM 1627 O O . TRP A 1 205 ? -5.440 4.872 -10.440 1.00 86.00 205 TRP A O 1
ATOM 1637 N N . PHE A 1 206 ? -6.764 6.561 -11.124 1.00 86.94 206 PHE A N 1
ATOM 1638 C CA . PHE A 1 206 ? -7.758 5.707 -11.769 1.00 86.94 206 PHE A CA 1
ATOM 1639 C C . PHE A 1 206 ? -7.147 4.857 -12.887 1.00 86.94 206 PHE A C 1
ATOM 1641 O O . PHE A 1 206 ? -7.405 3.659 -12.944 1.00 86.94 206 PHE A O 1
ATOM 1648 N N . GLN A 1 207 ? -6.314 5.445 -13.752 1.00 91.31 207 GLN A N 1
ATOM 1649 C CA . GLN A 1 207 ? -5.625 4.705 -14.812 1.00 91.31 207 GLN A CA 1
ATOM 1650 C C . GLN A 1 207 ? -4.703 3.623 -14.242 1.00 91.31 207 GLN A C 1
ATOM 1652 O O . GLN A 1 207 ? -4.699 2.510 -14.761 1.00 91.31 207 GLN A O 1
ATOM 1657 N N . GLY A 1 208 ? -3.982 3.915 -13.154 1.00 93.00 208 GLY A N 1
ATOM 1658 C CA . GLY A 1 208 ? -3.152 2.928 -12.462 1.00 93.00 208 GLY A CA 1
ATOM 1659 C C . GLY A 1 208 ? -3.969 1.782 -11.857 1.00 93.00 208 GLY A C 1
ATOM 1660 O O . GLY A 1 208 ? -3.644 0.617 -12.070 1.00 93.00 208 GLY A O 1
ATOM 1661 N N . MET A 1 209 ? -5.061 2.098 -11.152 1.00 92.06 209 MET A N 1
ATOM 1662 C CA . MET A 1 209 ? -5.972 1.097 -10.584 1.00 92.06 209 MET A CA 1
ATOM 1663 C C . MET A 1 209 ? -6.623 0.240 -11.677 1.00 92.06 209 MET A C 1
ATOM 1665 O O . MET A 1 209 ? -6.669 -0.982 -11.554 1.00 92.06 209 MET A O 1
ATOM 1669 N N . LYS A 1 210 ? -7.104 0.872 -12.753 1.00 94.88 210 LYS A N 1
ATOM 1670 C CA . LYS A 1 210 ? -7.692 0.196 -13.909 1.00 94.88 210 LYS A CA 1
ATOM 1671 C C . LYS A 1 210 ? -6.693 -0.762 -14.550 1.00 94.88 210 LYS A C 1
ATOM 1673 O O . LYS A 1 210 ? -7.011 -1.934 -14.682 1.00 94.88 210 LYS A O 1
ATOM 1678 N N . ALA A 1 211 ? -5.499 -0.282 -14.901 1.00 94.62 211 ALA A N 1
ATOM 1679 C CA . ALA A 1 211 ? -4.473 -1.110 -15.529 1.00 94.62 211 ALA A CA 1
ATOM 1680 C C . ALA A 1 211 ? -4.113 -2.321 -14.659 1.00 94.62 211 ALA A C 1
ATOM 1682 O O . ALA A 1 211 ? -4.037 -3.428 -15.169 1.00 94.62 211 ALA A O 1
ATOM 1683 N N . ASN A 1 212 ? -3.980 -2.122 -13.345 1.00 92.88 212 ASN A N 1
ATOM 1684 C CA . ASN A 1 212 ? -3.690 -3.194 -12.397 1.00 92.88 212 ASN A CA 1
ATOM 1685 C C . ASN A 1 212 ? -4.807 -4.259 -12.394 1.00 92.88 212 ASN A C 1
ATOM 1687 O O . ASN A 1 212 ? -4.545 -5.436 -12.621 1.00 92.88 212 ASN A O 1
ATOM 1691 N N . LEU A 1 213 ? -6.072 -3.859 -12.240 1.00 92.19 213 LEU A N 1
ATOM 1692 C CA . LEU A 1 213 ? -7.191 -4.810 -12.249 1.00 92.19 213 LEU A CA 1
ATOM 1693 C C . LEU A 1 213 ? -7.333 -5.548 -13.588 1.00 92.19 213 LEU A C 1
ATOM 1695 O O . LEU A 1 213 ? -7.614 -6.742 -13.597 1.00 92.19 213 LEU A O 1
ATOM 1699 N N . GLU A 1 214 ? -7.124 -4.859 -14.709 1.00 93.94 214 GLU A N 1
ATOM 1700 C CA . GLU A 1 214 ? -7.186 -5.465 -16.045 1.00 93.94 214 GLU A CA 1
ATOM 1701 C C . GLU A 1 214 ? -5.971 -6.362 -16.356 1.00 93.94 214 GLU A C 1
ATOM 1703 O O . GLU A 1 214 ? -6.066 -7.235 -17.214 1.00 93.94 214 GLU A O 1
ATOM 1708 N N . GLU A 1 215 ? -4.839 -6.174 -15.672 1.00 93.12 215 GLU A N 1
ATOM 1709 C CA . GLU A 1 215 ? -3.634 -7.002 -15.815 1.00 93.12 215 GLU A CA 1
ATOM 1710 C C . GLU A 1 215 ? -3.742 -8.315 -15.027 1.00 93.12 215 GLU A C 1
ATOM 1712 O O . GLU A 1 215 ? -3.374 -9.375 -15.533 1.00 93.12 215 GLU A O 1
ATOM 1717 N N . PHE A 1 216 ? -4.268 -8.269 -13.798 1.00 90.31 216 PHE A N 1
ATOM 1718 C CA . PHE A 1 216 ? -4.350 -9.450 -12.926 1.00 90.31 216 PHE A CA 1
ATOM 1719 C C . PHE A 1 216 ? -5.624 -10.283 -13.107 1.00 90.31 216 PHE A C 1
ATOM 1721 O O . PHE A 1 216 ? -5.756 -11.333 -12.475 1.00 90.31 216 PHE A O 1
ATOM 1728 N N . GLY A 1 217 ? -6.564 -9.843 -13.944 1.00 92.25 217 GLY A N 1
ATOM 1729 C CA . GLY A 1 217 ? -7.806 -10.562 -14.194 1.00 92.25 217 GLY A CA 1
ATOM 1730 C C . GLY A 1 217 ? -8.492 -10.139 -15.486 1.00 92.25 217 GLY A C 1
ATOM 1731 O O . GLY A 1 217 ? -8.310 -9.034 -15.987 1.00 92.25 217 GLY A O 1
ATOM 1732 N N . ASP A 1 218 ? -9.347 -11.016 -16.005 1.00 96.00 218 ASP A N 1
ATOM 1733 C CA . ASP A 1 218 ? -10.199 -10.769 -17.170 1.00 96.00 218 ASP A CA 1
ATOM 1734 C C . ASP A 1 218 ? -11.411 -9.898 -16.779 1.00 96.00 218 ASP A C 1
ATOM 1736 O O . ASP A 1 218 ? -12.578 -10.299 -16.843 1.00 96.00 218 ASP A O 1
ATOM 1740 N N . VAL A 1 219 ? -11.114 -8.698 -16.281 1.00 96.62 219 VAL A N 1
ATOM 1741 C CA . VAL A 1 219 ? -12.056 -7.709 -15.748 1.00 96.62 219 VAL A CA 1
ATOM 1742 C C . VAL A 1 219 ? -11.965 -6.435 -16.588 1.00 96.62 219 VAL A C 1
ATOM 1744 O O . VAL A 1 219 ? -10.962 -6.158 -17.239 1.00 96.62 219 VAL A O 1
ATOM 1747 N N . GLU A 1 220 ? -13.052 -5.676 -16.653 1.00 97.06 220 GLU A N 1
ATOM 1748 C CA . GLU A 1 220 ? -13.110 -4.353 -17.267 1.00 97.06 220 GLU A CA 1
ATOM 1749 C C . GLU A 1 220 ? -13.522 -3.333 -16.206 1.00 97.06 220 GLU A C 1
ATOM 1751 O O . GLU A 1 220 ? -14.556 -3.495 -15.547 1.00 97.06 220 GLU A O 1
ATOM 1756 N N . VAL A 1 221 ? -12.727 -2.269 -16.068 1.00 96.56 221 VAL A N 1
ATOM 1757 C CA . VAL A 1 221 ? -13.064 -1.116 -15.223 1.00 96.56 221 VAL A CA 1
ATOM 1758 C C . VAL A 1 221 ? -13.477 0.044 -16.125 1.00 96.56 221 VAL A C 1
ATOM 1760 O O . VAL A 1 221 ? -12.708 0.514 -16.975 1.00 96.56 221 VAL A O 1
ATOM 1763 N N . PHE A 1 222 ? -14.708 0.514 -15.950 1.00 95.75 222 PHE A N 1
ATOM 1764 C CA . PHE A 1 222 ? -15.325 1.513 -16.819 1.00 95.75 222 PHE A CA 1
ATOM 1765 C C . PHE A 1 222 ? -16.017 2.619 -16.018 1.00 95.75 222 PHE A C 1
ATOM 1767 O O . PHE A 1 222 ? -16.277 2.482 -14.821 1.00 95.75 222 PHE A O 1
ATOM 1774 N N . LEU A 1 223 ? -16.267 3.739 -16.699 1.00 94.50 223 LEU A N 1
ATOM 1775 C CA . LEU A 1 223 ? -17.012 4.874 -16.167 1.00 94.50 223 LEU A CA 1
ATOM 1776 C C . LEU A 1 223 ? -18.438 4.813 -16.702 1.00 94.50 223 LEU A C 1
ATOM 1778 O O . LEU A 1 223 ? -18.633 4.795 -17.917 1.00 94.50 223 LEU A O 1
ATOM 1782 N N . ASP A 1 224 ? -19.420 4.805 -15.808 1.00 94.31 224 ASP A N 1
ATOM 1783 C CA . ASP A 1 224 ? -20.830 4.879 -16.184 1.00 94.31 224 ASP A CA 1
ATOM 1784 C C . ASP A 1 224 ? -21.610 5.702 -15.156 1.00 94.31 224 ASP A C 1
ATOM 1786 O O . ASP A 1 224 ? -21.476 5.512 -13.943 1.00 94.31 224 ASP A O 1
ATOM 1790 N N . GLN A 1 225 ? -22.404 6.638 -15.671 1.00 91.94 225 GLN A N 1
ATOM 1791 C CA . GLN A 1 225 ? -23.242 7.550 -14.893 1.00 91.94 225 GLN A CA 1
ATOM 1792 C C . GLN A 1 225 ? -24.652 6.993 -14.678 1.00 91.94 225 GLN A C 1
ATOM 1794 O O . GLN A 1 225 ? -25.424 7.564 -13.908 1.00 91.94 225 GLN A O 1
ATOM 1799 N N . GLN A 1 226 ? -25.019 5.904 -15.358 1.00 95.12 226 GLN A N 1
ATOM 1800 C CA . GLN A 1 226 ? -26.314 5.276 -15.145 1.00 95.12 226 GLN A CA 1
ATOM 1801 C C . GLN A 1 226 ? -26.386 4.653 -13.751 1.00 95.12 226 GLN A C 1
ATOM 1803 O O . GLN A 1 226 ? -25.492 3.921 -13.326 1.00 95.12 226 GLN A O 1
ATOM 1808 N N . ALA A 1 227 ? -27.486 4.917 -13.046 1.00 93.38 227 ALA A N 1
ATOM 1809 C CA . ALA A 1 227 ? -27.770 4.257 -11.782 1.00 93.38 227 ALA A CA 1
ATOM 1810 C C . ALA A 1 227 ? -27.907 2.745 -12.022 1.00 93.38 227 ALA A C 1
ATOM 1812 O O . ALA A 1 227 ? -28.755 2.300 -12.794 1.00 93.38 227 ALA A O 1
ATOM 1813 N N . GLN A 1 228 ? -27.059 1.963 -11.358 1.00 97.38 228 GLN A N 1
ATOM 1814 C CA . GLN A 1 228 ? -27.135 0.502 -11.328 1.00 97.38 228 GLN A CA 1
ATOM 1815 C C . GLN A 1 228 ? -26.803 0.035 -9.917 1.00 97.38 228 GLN A C 1
ATOM 1817 O O . GLN A 1 228 ? -26.096 0.728 -9.181 1.00 97.38 228 GLN A O 1
ATOM 1822 N N . GLU A 1 229 ? -27.290 -1.143 -9.560 1.00 98.19 229 GLU A N 1
ATOM 1823 C CA . GLU A 1 229 ? -27.029 -1.775 -8.272 1.00 98.19 229 GLU A CA 1
ATOM 1824 C C . GLU A 1 229 ? -25.861 -2.757 -8.390 1.00 98.19 229 GLU A C 1
ATOM 1826 O O . GLU A 1 229 ? -25.718 -3.472 -9.384 1.00 98.19 229 GLU A O 1
ATOM 1831 N N . CYS A 1 230 ? -25.014 -2.791 -7.365 1.00 98.19 230 CYS A N 1
ATOM 1832 C CA . CYS A 1 230 ? -23.948 -3.771 -7.250 1.00 98.19 230 CYS A CA 1
ATOM 1833 C C . CYS A 1 230 ? -24.551 -5.159 -7.040 1.00 98.19 230 CYS A C 1
ATOM 1835 O O . CYS A 1 230 ? -25.267 -5.387 -6.067 1.00 98.19 230 CYS A O 1
ATOM 1837 N N . MET A 1 231 ? -24.185 -6.115 -7.892 1.00 98.00 231 MET A N 1
ATOM 1838 C CA . MET A 1 231 ? -24.722 -7.480 -7.839 1.00 98.00 231 MET A CA 1
ATOM 1839 C C . MET A 1 231 ? -24.176 -8.325 -6.672 1.00 98.00 231 MET A C 1
ATOM 1841 O O . MET A 1 231 ? -24.565 -9.478 -6.521 1.00 98.00 231 MET A O 1
ATOM 1845 N N . SER A 1 232 ? -23.259 -7.781 -5.862 1.00 96.75 232 SER A N 1
ATOM 1846 C CA . SER A 1 232 ? -22.711 -8.445 -4.668 1.00 96.75 232 SER A CA 1
ATOM 1847 C C . SER A 1 232 ? -23.369 -7.940 -3.378 1.00 96.75 232 SER A C 1
ATOM 1849 O O . SER A 1 232 ? -23.903 -8.734 -2.611 1.00 96.75 232 SER A O 1
ATOM 1851 N N . CYS A 1 233 ? -23.389 -6.620 -3.147 1.00 97.44 233 CYS A N 1
ATOM 1852 C CA . CYS A 1 233 ? -23.973 -6.044 -1.928 1.00 97.44 233 CYS A CA 1
ATOM 1853 C C . CYS A 1 233 ? -25.419 -5.545 -2.086 1.00 97.44 233 CYS A C 1
ATOM 1855 O O . CYS A 1 233 ? -26.004 -5.093 -1.104 1.00 97.44 233 CYS A O 1
ATOM 1857 N N . CYS A 1 234 ? -25.987 -5.599 -3.296 1.00 97.75 234 CYS A N 1
ATOM 1858 C CA . CYS A 1 234 ? -27.334 -5.117 -3.624 1.00 97.75 234 CYS A CA 1
ATOM 1859 C C . CYS A 1 234 ? -27.581 -3.637 -3.267 1.00 97.75 234 CYS A C 1
ATOM 1861 O O . CYS A 1 234 ? -28.706 -3.245 -2.971 1.00 97.75 234 CYS A O 1
ATOM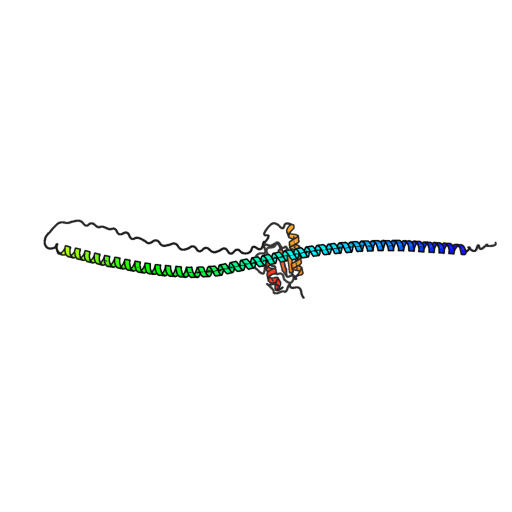 1863 N N . GLN A 1 235 ? -26.531 -2.811 -3.259 1.00 98.12 235 GLN A N 1
ATOM 1864 C CA . GLN A 1 235 ? -26.623 -1.364 -3.030 1.00 98.12 235 GLN A CA 1
ATOM 1865 C C . GLN A 1 235 ? -26.390 -0.599 -4.335 1.00 98.12 235 GLN A C 1
ATOM 1867 O O . GLN A 1 235 ? -25.667 -1.074 -5.215 1.00 98.12 235 GLN A O 1
ATOM 1872 N N . ALA A 1 236 ? -26.985 0.589 -4.456 1.00 97.25 236 ALA A N 1
ATOM 1873 C CA . ALA A 1 236 ? -26.769 1.475 -5.594 1.00 97.25 236 ALA A CA 1
ATOM 1874 C C . ALA A 1 236 ? -25.294 1.896 -5.689 1.00 97.25 236 ALA A C 1
ATOM 1876 O O . ALA A 1 236 ? -24.699 2.323 -4.702 1.00 97.25 236 ALA A O 1
ATOM 1877 N N . ILE A 1 237 ? -24.717 1.796 -6.887 1.00 96.81 237 ILE A N 1
ATOM 1878 C CA . ILE A 1 237 ? -23.344 2.227 -7.146 1.00 96.81 237 ILE A CA 1
ATOM 1879 C C . ILE A 1 237 ? -23.353 3.731 -7.413 1.00 96.81 237 ILE A C 1
ATOM 1881 O O . ILE A 1 237 ? -23.666 4.174 -8.522 1.00 96.81 237 ILE A O 1
ATOM 1885 N N . GLU A 1 238 ? -23.021 4.506 -6.382 1.00 94.94 238 GLU A N 1
ATOM 1886 C CA . GLU A 1 238 ? -22.895 5.969 -6.456 1.00 94.94 238 GLU A CA 1
ATOM 1887 C C . GLU A 1 238 ? -21.558 6.410 -7.071 1.00 94.94 238 GLU A C 1
ATOM 1889 O O . GLU A 1 238 ? -21.449 7.505 -7.623 1.00 94.94 238 GLU A O 1
ATOM 1894 N N . ALA A 1 239 ? -20.535 5.553 -7.004 1.00 90.12 239 ALA A N 1
ATOM 1895 C CA . ALA A 1 239 ? -19.235 5.820 -7.601 1.00 90.12 239 ALA A CA 1
ATOM 1896 C C . ALA A 1 239 ? -19.317 5.851 -9.138 1.00 90.12 239 ALA A C 1
ATOM 1898 O O . ALA A 1 239 ? -20.017 5.055 -9.767 1.00 90.12 239 ALA A O 1
ATOM 1899 N N . ALA A 1 240 ? -18.545 6.747 -9.761 1.00 90.75 240 ALA A N 1
ATOM 1900 C CA . ALA A 1 240 ? -18.446 6.819 -11.220 1.00 90.75 240 ALA A CA 1
ATOM 1901 C C . ALA A 1 240 ? -17.758 5.579 -11.820 1.00 90.75 240 ALA A C 1
ATOM 1903 O O . ALA A 1 240 ? -17.998 5.235 -12.976 1.00 90.75 240 ALA A O 1
ATOM 1904 N N . TYR A 1 241 ? -16.897 4.925 -11.037 1.00 92.56 241 TYR A N 1
ATOM 1905 C CA . TYR A 1 241 ? -16.102 3.769 -11.438 1.00 92.56 241 TYR A CA 1
ATOM 1906 C C . TYR A 1 241 ? -16.818 2.473 -11.080 1.00 92.56 241 TYR A C 1
ATOM 1908 O O . TYR A 1 241 ? -17.274 2.287 -9.951 1.00 92.56 241 TYR A O 1
ATOM 1916 N N . ARG A 1 242 ? -16.866 1.558 -12.044 1.00 95.69 242 ARG A N 1
ATOM 1917 C CA . ARG A 1 242 ? -17.532 0.263 -11.918 1.00 95.69 242 ARG A CA 1
ATOM 1918 C C . ARG A 1 242 ? -16.627 -0.821 -12.477 1.00 95.69 242 ARG A C 1
ATOM 1920 O O . ARG A 1 242 ? -15.850 -0.559 -13.397 1.00 95.69 242 ARG A O 1
ATOM 1927 N N . ALA A 1 243 ? -16.741 -2.030 -11.940 1.00 96.81 243 ALA A N 1
ATOM 1928 C CA . ALA A 1 243 ? -16.008 -3.187 -12.437 1.00 96.81 243 ALA A CA 1
ATOM 1929 C C . ALA A 1 243 ? -16.974 -4.294 -12.868 1.00 96.81 243 ALA A C 1
ATOM 1931 O O . ALA A 1 243 ? -17.983 -4.547 -12.204 1.00 96.81 243 ALA A O 1
ATOM 1932 N N . ARG A 1 244 ? -16.654 -4.971 -13.975 1.00 97.38 244 ARG A N 1
ATOM 1933 C CA . ARG A 1 244 ? -17.354 -6.185 -14.416 1.00 97.38 244 ARG A CA 1
ATOM 1934 C C . ARG A 1 244 ? -16.369 -7.212 -14.985 1.00 97.38 244 ARG A C 1
ATOM 1936 O O . ARG A 1 244 ? -15.471 -6.818 -15.729 1.00 97.38 244 ARG A O 1
ATOM 1943 N N . PRO A 1 245 ? -16.515 -8.513 -14.693 1.00 97.31 245 PRO A N 1
ATOM 1944 C CA . PRO A 1 245 ? -15.776 -9.557 -15.404 1.00 97.31 245 PRO A CA 1
ATOM 1945 C C . PRO A 1 245 ? -16.124 -9.551 -16.897 1.00 97.31 245 PRO A C 1
ATOM 1947 O O . PRO A 1 245 ? -17.302 -9.532 -17.229 1.00 97.31 245 PRO A O 1
ATOM 1950 N N . ARG A 1 246 ? -15.151 -9.632 -17.810 1.00 96.56 246 ARG A N 1
ATOM 1951 C CA . ARG A 1 246 ? -15.399 -9.538 -19.267 1.00 96.56 246 ARG A CA 1
ATOM 1952 C C . ARG A 1 246 ? -16.237 -10.694 -19.817 1.00 96.56 246 ARG A C 1
ATOM 1954 O O . ARG A 1 246 ? -16.963 -10.526 -20.795 1.00 96.56 246 ARG A O 1
ATOM 1961 N N . LYS A 1 247 ? -16.187 -11.853 -19.156 1.00 96.75 247 LYS A N 1
ATOM 1962 C CA . LYS A 1 247 ? -16.959 -13.058 -19.505 1.00 96.75 247 LYS A CA 1
ATOM 1963 C C . LYS A 1 247 ? -18.421 -13.030 -19.016 1.00 96.75 247 LYS A C 1
ATOM 1965 O O . LYS A 1 247 ? -19.152 -13.985 -19.271 1.00 96.75 247 LYS A O 1
ATOM 1970 N N . CYS A 1 248 ? -18.872 -11.989 -18.304 1.00 97.44 248 CYS A N 1
ATOM 1971 C CA . CYS A 1 248 ? -20.273 -11.852 -17.879 1.00 97.44 248 CYS A CA 1
ATOM 1972 C C . CYS A 1 248 ? -20.726 -10.381 -17.803 1.00 97.44 248 CYS A C 1
ATOM 1974 O O . CYS A 1 248 ? -19.933 -9.460 -17.933 1.00 97.44 248 CYS A O 1
ATOM 1976 N N . SER A 1 249 ? -22.020 -10.131 -17.595 1.00 97.44 249 SER A N 1
ATOM 1977 C CA . SER A 1 249 ? -22.577 -8.768 -17.533 1.00 97.44 249 SER A CA 1
ATOM 1978 C C . SER A 1 249 ? -22.844 -8.265 -16.110 1.00 97.44 249 SER A C 1
ATOM 1980 O O . SER A 1 249 ? -23.534 -7.262 -15.945 1.00 97.44 249 SER A O 1
ATOM 1982 N N . HIS A 1 250 ? -22.348 -8.954 -15.079 1.00 98.31 250 HIS A N 1
ATOM 1983 C CA . HIS A 1 250 ? -22.573 -8.559 -13.687 1.00 98.31 250 HIS A CA 1
ATOM 1984 C C . HIS A 1 250 ? -21.670 -7.385 -13.302 1.00 98.31 250 HIS A C 1
ATOM 1986 O O . HIS A 1 250 ? -20.457 -7.443 -13.498 1.00 98.31 250 HIS A O 1
ATOM 1992 N N . VAL A 1 251 ? -22.274 -6.334 -12.747 1.00 98.00 251 VAL A N 1
ATOM 1993 C CA . VAL A 1 251 ? -21.592 -5.091 -12.370 1.00 98.00 251 VAL A CA 1
ATOM 1994 C C . VAL A 1 251 ? -21.450 -5.015 -10.853 1.00 98.00 251 VAL A C 1
ATOM 1996 O O . VAL A 1 251 ? -22.381 -5.339 -10.110 1.00 98.00 251 VAL A O 1
ATOM 1999 N N . PHE A 1 252 ? -20.281 -4.576 -10.396 1.00 97.88 252 PHE A N 1
ATOM 2000 C CA . PHE A 1 252 ? -19.925 -4.502 -8.985 1.00 97.88 252 PHE A CA 1
ATOM 2001 C C . PHE A 1 252 ? -19.280 -3.157 -8.636 1.00 97.88 252 PHE A C 1
ATOM 2003 O O . PHE A 1 252 ? -18.669 -2.502 -9.489 1.00 97.88 252 PHE A O 1
ATOM 2010 N N . HIS A 1 253 ? -19.349 -2.792 -7.352 1.00 97.38 253 HIS A N 1
ATOM 2011 C CA . HIS A 1 253 ? -18.360 -1.890 -6.763 1.00 97.38 253 HIS A CA 1
ATOM 2012 C C . HIS A 1 253 ? -16.963 -2.490 -6.943 1.00 97.38 253 HIS A C 1
ATOM 2014 O O . HIS A 1 253 ? -16.796 -3.710 -6.824 1.00 97.38 253 HIS A O 1
ATOM 2020 N N . VAL A 1 254 ? -15.961 -1.644 -7.181 1.00 95.38 254 VAL A N 1
ATOM 2021 C CA . VAL A 1 254 ? -14.566 -2.092 -7.301 1.00 95.38 254 VAL A CA 1
ATOM 2022 C C . VAL A 1 254 ? -14.142 -2.819 -6.018 1.00 95.38 254 VAL A C 1
ATOM 2024 O O . VAL A 1 254 ? -13.564 -3.899 -6.075 1.00 95.38 254 VAL A O 1
ATOM 2027 N N . GLU A 1 255 ? -14.540 -2.296 -4.859 1.00 95.62 255 GLU A N 1
ATOM 2028 C CA . GLU A 1 255 ? -14.262 -2.847 -3.532 1.00 95.62 255 GLU A CA 1
ATOM 2029 C C . GLU A 1 255 ? -14.951 -4.201 -3.307 1.00 95.62 255 GLU A C 1
ATOM 2031 O O . GLU A 1 255 ? -14.349 -5.126 -2.761 1.00 95.62 255 GLU A O 1
ATOM 2036 N N . CYS A 1 256 ? -16.203 -4.346 -3.756 1.00 96.25 256 CYS A N 1
ATOM 2037 C CA . CYS A 1 256 ? -16.930 -5.612 -3.637 1.00 96.25 256 CYS A CA 1
ATOM 2038 C C . CYS A 1 256 ? -16.310 -6.702 -4.515 1.00 96.25 256 CYS A C 1
ATOM 2040 O O . CYS A 1 256 ? -16.233 -7.851 -4.086 1.00 96.25 256 CYS A O 1
ATOM 2042 N N . LEU A 1 257 ? -15.859 -6.357 -5.726 1.00 94.62 257 LEU A N 1
ATOM 2043 C CA . LEU A 1 257 ? -15.180 -7.315 -6.597 1.00 94.62 257 LEU A CA 1
ATOM 2044 C C . LEU A 1 257 ? -13.810 -7.711 -6.031 1.00 94.62 257 LEU A C 1
ATOM 2046 O O . LEU A 1 257 ? -13.456 -8.887 -6.077 1.00 94.62 257 LEU A O 1
ATOM 2050 N N . LEU A 1 258 ? -13.074 -6.757 -5.447 1.00 93.38 258 LEU A N 1
ATOM 2051 C CA . LEU A 1 258 ? -11.787 -7.007 -4.792 1.00 93.38 258 LEU A CA 1
ATOM 2052 C C . LEU A 1 258 ? -11.890 -8.029 -3.652 1.00 93.38 258 LEU A C 1
ATOM 2054 O O . LEU A 1 258 ? -10.982 -8.836 -3.476 1.00 93.38 258 LEU A O 1
ATOM 2058 N N . HIS A 1 259 ? -13.001 -8.044 -2.910 1.00 92.06 259 HIS A N 1
ATOM 2059 C CA . HIS A 1 259 ? -13.221 -9.037 -1.856 1.00 92.06 259 HIS A CA 1
ATOM 2060 C C . HIS A 1 259 ? -13.311 -10.473 -2.401 1.00 92.06 259 HIS A C 1
ATOM 2062 O O . HIS A 1 259 ? -12.821 -11.401 -1.768 1.00 92.06 259 HIS A O 1
ATOM 2068 N N . CYS A 1 260 ? -13.877 -10.647 -3.599 1.00 89.81 260 CYS A N 1
ATOM 2069 C CA . CYS A 1 260 ? -13.979 -11.941 -4.282 1.00 89.81 260 CYS A CA 1
ATOM 2070 C C . CYS A 1 260 ? -12.779 -12.234 -5.205 1.00 89.81 260 CYS A C 1
ATOM 2072 O O . CYS A 1 260 ? -12.732 -13.279 -5.854 1.00 89.81 260 CYS A O 1
ATOM 2074 N N . TRP A 1 261 ? -11.798 -11.328 -5.285 1.00 91.25 261 TRP A N 1
ATOM 2075 C CA . TRP A 1 261 ? -10.685 -11.423 -6.234 1.00 91.25 261 TRP A CA 1
ATOM 2076 C C . TRP A 1 261 ? -9.790 -12.635 -5.988 1.00 91.25 261 TRP A C 1
ATOM 2078 O O . TRP A 1 261 ? -9.321 -13.254 -6.939 1.00 91.25 261 TRP A O 1
ATOM 2088 N N . SER A 1 262 ? -9.584 -13.010 -4.721 1.00 88.25 262 SER A N 1
ATOM 2089 C CA . SER A 1 262 ? -8.767 -14.171 -4.345 1.00 88.25 262 SER A CA 1
ATOM 2090 C C . SER A 1 262 ? -9.322 -15.493 -4.866 1.00 88.25 262 SER A C 1
ATOM 2092 O O . SER A 1 262 ? -8.562 -16.435 -5.062 1.00 88.25 262 SER A O 1
ATOM 2094 N N . GLU A 1 263 ? -10.636 -15.571 -5.074 1.00 91.81 263 GLU A N 1
ATOM 2095 C CA . GLU A 1 263 ? -11.284 -16.764 -5.622 1.00 91.81 263 GLU A CA 1
ATOM 2096 C C . GLU A 1 263 ? -11.263 -16.763 -7.156 1.00 91.81 263 GLU A C 1
ATOM 2098 O O . GLU A 1 263 ? -11.392 -17.817 -7.774 1.00 91.81 263 GLU A O 1
ATOM 2103 N N . GLY A 1 264 ? -11.092 -15.591 -7.781 1.00 93.75 264 GLY A N 1
ATOM 2104 C CA . GLY A 1 264 ? -11.030 -15.443 -9.234 1.00 93.75 264 GLY A CA 1
ATOM 2105 C C . GLY A 1 264 ? -12.333 -15.793 -9.958 1.00 93.75 264 GLY A C 1
ATOM 2106 O O . GLY A 1 264 ? -12.300 -16.055 -11.158 1.00 93.75 264 GLY A O 1
ATOM 2107 N N . ILE A 1 265 ? -13.472 -15.824 -9.255 1.00 96.12 265 ILE A N 1
ATOM 2108 C CA . ILE A 1 265 ? -14.784 -16.214 -9.791 1.00 96.12 265 ILE A CA 1
ATOM 2109 C C . ILE A 1 265 ? -15.847 -15.146 -9.533 1.00 96.12 265 ILE A C 1
ATOM 2111 O O . ILE A 1 265 ? -15.878 -14.492 -8.492 1.00 96.12 265 ILE A O 1
ATOM 2115 N N . CYS A 1 266 ? -16.751 -14.960 -10.496 1.00 97.06 266 CYS A N 1
ATOM 2116 C CA . CYS A 1 266 ? -17.891 -14.065 -10.340 1.00 97.06 266 CYS A CA 1
ATOM 2117 C C . CYS A 1 266 ? -18.850 -14.612 -9.263 1.00 97.06 266 CYS A C 1
ATOM 2119 O O . CYS A 1 266 ? -19.354 -15.723 -9.438 1.00 97.06 266 CYS A O 1
ATOM 2121 N N . PRO A 1 267 ? -19.202 -13.840 -8.216 1.00 96.44 267 PRO A N 1
ATOM 2122 C CA . PRO A 1 267 ? -20.056 -14.330 -7.128 1.00 96.44 267 PRO A CA 1
ATOM 2123 C C . PRO A 1 267 ? -21.509 -14.600 -7.553 1.00 96.44 267 PRO A C 1
ATOM 2125 O O . PRO A 1 267 ? -22.254 -15.243 -6.823 1.00 96.44 267 PRO A O 1
ATOM 2128 N N . VAL A 1 268 ? -21.924 -14.117 -8.730 1.00 97.50 268 VAL A N 1
ATOM 2129 C CA . VAL A 1 268 ? -23.300 -14.270 -9.227 1.00 97.50 268 VAL A CA 1
ATOM 2130 C C . VAL A 1 268 ? -23.453 -15.515 -10.098 1.00 97.50 268 VAL A C 1
ATOM 2132 O O . VAL A 1 268 ? -24.405 -16.270 -9.932 1.00 97.50 268 VAL A O 1
ATOM 2135 N N . CYS A 1 269 ? -22.531 -15.740 -11.040 1.00 97.50 269 CYS A N 1
ATOM 2136 C CA . CYS A 1 269 ? -22.646 -16.825 -12.024 1.00 97.50 269 CYS A CA 1
ATOM 2137 C C . CYS A 1 269 ? -21.522 -17.864 -11.976 1.00 97.50 269 CYS A C 1
ATOM 2139 O O . CYS A 1 269 ? -21.550 -18.808 -12.760 1.00 97.50 269 CYS A O 1
ATOM 2141 N N . GLY A 1 270 ? -20.521 -17.695 -11.109 1.00 96.31 270 GLY A N 1
ATOM 2142 C CA . GLY A 1 270 ? -19.390 -18.617 -10.974 1.00 96.31 270 GLY A CA 1
ATOM 2143 C C . GLY A 1 270 ? -18.387 -18.584 -12.131 1.00 96.31 270 GLY A C 1
ATOM 2144 O O . GLY A 1 270 ? -17.424 -19.345 -12.123 1.00 96.31 270 GLY A O 1
ATOM 2145 N N . THR A 1 271 ? -18.576 -17.719 -13.132 1.00 96.44 271 THR A N 1
ATOM 2146 C CA . THR A 1 271 ? -17.633 -17.584 -14.249 1.00 96.44 271 THR A CA 1
ATOM 2147 C C . THR A 1 271 ? -16.279 -17.100 -13.737 1.00 96.44 271 THR A C 1
ATOM 2149 O O . THR A 1 271 ? -16.210 -16.061 -13.079 1.00 96.44 271 THR A O 1
ATOM 2152 N N . SER A 1 272 ? -15.212 -17.833 -14.063 1.00 94.88 272 SER A N 1
ATOM 2153 C CA . SER A 1 272 ? -13.842 -17.445 -13.715 1.00 94.88 272 SER A CA 1
ATOM 2154 C C . SER A 1 272 ? -13.393 -16.223 -14.514 1.00 94.88 272 SER A C 1
ATOM 2156 O O . SER A 1 272 ? -13.560 -16.182 -15.735 1.00 94.88 272 SER A O 1
ATOM 2158 N N . PHE A 1 273 ? -12.811 -15.251 -13.819 1.00 94.44 273 PHE A N 1
ATOM 2159 C CA . PHE A 1 273 ? -12.070 -14.126 -14.390 1.00 94.44 273 PHE A CA 1
ATOM 2160 C C . PHE A 1 273 ? -10.583 -14.166 -14.024 1.00 94.44 273 PHE A C 1
ATOM 2162 O O . PHE A 1 273 ? -9.853 -13.230 -14.343 1.00 94.44 273 PHE A O 1
ATOM 2169 N N . ALA A 1 274 ? -10.115 -15.234 -13.371 1.00 92.00 274 ALA A N 1
ATOM 2170 C CA . ALA A 1 274 ? -8.686 -15.471 -13.230 1.00 92.00 274 ALA A CA 1
ATOM 2171 C C . ALA A 1 274 ? -8.045 -15.669 -14.620 1.00 92.00 274 ALA A C 1
ATOM 2173 O O . ALA A 1 274 ? -8.684 -16.256 -15.505 1.00 92.00 274 ALA A O 1
ATOM 2174 N N . PRO A 1 275 ? -6.804 -15.200 -14.832 1.00 86.62 275 PRO A N 1
ATOM 2175 C CA . PRO A 1 275 ? -6.069 -15.488 -16.056 1.00 86.62 275 PRO A CA 1
ATOM 2176 C C . PRO A 1 275 ? -5.922 -17.005 -16.225 1.00 86.62 275 PRO A C 1
ATOM 2178 O O . PRO A 1 275 ? -5.694 -17.732 -15.256 1.00 86.62 275 PRO A O 1
ATOM 2181 N N . GLU A 1 276 ? -6.091 -17.492 -17.454 1.00 82.31 276 GLU A N 1
ATOM 2182 C CA . GLU A 1 276 ? -5.835 -18.898 -17.770 1.00 82.31 276 GLU A CA 1
ATOM 2183 C C . GLU A 1 276 ? -4.329 -19.149 -17.601 1.00 82.31 276 GLU A C 1
ATOM 2185 O O . GLU A 1 276 ? -3.518 -18.505 -18.267 1.00 82.31 276 GLU A O 1
ATOM 2190 N N . ALA A 1 277 ? -3.978 -19.996 -16.627 1.00 66.88 277 ALA A N 1
ATOM 2191 C CA . ALA A 1 277 ? -2.599 -20.343 -16.282 1.00 66.88 277 ALA A CA 1
ATOM 2192 C C . ALA A 1 277 ? -1.936 -21.249 -17.328 1.00 66.88 277 ALA A C 1
ATOM 2194 O O . ALA A 1 277 ? -2.651 -22.092 -17.921 1.00 66.88 277 ALA A O 1
#

Sequence (277 aa):
MVWAHRVPRADESDDTRFHAASQHLEEERRRLLVDAQAKQQEQTALEVEVKRLRKELELQRSETNEQTRFLRERLEHQRREGATLELEILKAQIGVSDRSEESKEVKHEVECKTQEILKAMQLLSDQQRSTFQHVSTLTSDMLRACSRTQGDESRGASHRSLTMQRQPSPQPAAPPAPTTQPAPHTPMQAVSPSGAALEEGSLPWFQGMKANLEEFGDVEVFLDQQAQECMSCCQAIEAAYRARPRKCSHVFHVECLLHCWSEGICPVCGTSFAPEA

Radius of gyration: 56.35 Å; chains: 1; bounding box: 134×37×192 Å

Foldseek 3Di:
DDDPPPDPPPVVVVVVVVVVVVVVVVVVVVVVVVVVVVVVVVVVVVVVVVVVVVVVVVVVVVVVVVVVVVVVVVVVVVVVVVVVVVVVVVVVVVVVVVVVVVVVVVVVVVVVVVVVVVVVVVVVVVVVVVVVVVVVVVVVVVVVVVVVVPPDDDDDDDDDDDDDDDDDDDDDDDDDDDDDDDDDDDDDDPPDPDDDPPDPVCVVVVVVLQVVDVVQWQKHKAFDPDWDAQPQPRHTDPDRIWMDRPVDDGIHDPVSVVVCVVVQADPPPRHGGGPDD

InterPro domains:
  IPR001841 Zinc finger, RING-type [PS50089] (230-269)
  IPR013083 Zinc finger, RING/FYVE/PHD-type [G3DSA:3.30.40.10] (211-275)

pLDDT: mean 83.36, std 20.42, range [37.84, 98.75]

Organism: NCBI:txid2562239

Secondary structure (DSSP, 8-state):
---------THHHHHHHHHHHHHHHHHHHHHHHHHHHHHHHHHHHHHHHHHHHHHHHHHHHHHHHHHHHHHHHHHHHHHHHHHHHHHHHHHHHHHHHHHHHHHHHHHHHHHHHHHHHHHHHHHHHHHHHHHHHHHHHHHHHHHHHHHHTTSSS--------------PPPPPPPPPPPPPPPPPP----------S---GGGHHHHHHHHHHHHHHSSEEEEE--S--B-TTT--B--SSEEEEETTS---B-HHHHHHTGGGTB-TTT--B-S---